Protein AF-A0A1E3IM49-F1 (afdb_monomer)

Sequence (313 aa):
MTAGHKSKQSKRLSFQKTLLLFATLRSDSVDMGYTILLQWSFSIPAGRPTTLADIVSARVLEIYGHSTPTRSAIQLRTYRAQFPSSDIDPTQVSRYLTVMSPIQPPVPSSQAKPRDVNHVDDTAFLFMDDKSAGGTTALEAPGDTAVNESSKSKQRFQCIAVRPVSHVPPMLQSLLSPFVLGLTKAARTTASQTSSTPVPTPLPGSTFAVTSFTFPPLPSSSPSVTLRLHILPQTAGSIFLEGEHIGPSDGKTMEEIKKEIRDFLNQCVLEDTGEKKWKDCHEGTETRGLEGVERAKRTMSSLAQMLRRGSFI

Secondary structure (DSSP, 8-state):
----SSHHHHHHHHHHHHHHHHHHSS-----EEEEEEEEEE--PPTT----HHHHHHHHHHHHHTTPPPEEEEEEEEEEEE----SSS-TTS--EEEEEEEEEPPPPPGGG-----SS-----EEEEEEEGGGG---------------------SEEEEEES-GGGHHHHHHHHHHHHHT---HHHHHHHTTS-S----PPPPEEEEEEEEEEEPPPTT-SS-EEEEEEEPPTT-SEEEEEEEEEE--TT--HHHHHHHHHHHHHHTS-TT-SEEEEEETTTTS--TT--THHHHHHHHHHHHHHHHHTT--

Nearest PDB structures (foldseek):
  7f5m-assembly1_A  TM=2.961E-01  e=1.412E-01  Saccharomyces cerevisiae S288C
  7xsx-assembly1_j  TM=2.227E-01  e=2.363E-01  Komagataella phaffii
  7xtd-assembly1_j  TM=1.841E-01  e=1.495E-01  Komagataella phaffii

Foldseek 3Di:
DDDDDDPPVVVVVVVVVVVVVVVVVPPPLQWQKWKKKKKFFFDDDPPDPDDPCNLLVVLVCVVLPPFAWDKWKKKKKKAWFQDPDDPDDSVQWIKIKIKIAIDGDDDPPVPPDPPDPPDPPQKIKIKIAGSVLPPDPDPDDDDDDDDDDPPPRPPRMDIDIDPRNVVVQVVCLVVCLVRQVPDDVVVVVVVVVDPDDPPRDRRDIDIDMWMKIWGFFDPPDVVRWIKIKTHGPPVGSIIMIMTMGTGRCPPPDPVRSVVSSVVVVCSSHDPPGGDMDMDTLQPPHDSGPDDDPNSVRSVVSRVVVVCVVSVVD

Structure (mmCIF, N/CA/C/O backbone):
data_AF-A0A1E3IM49-F1
#
_entry.id   AF-A0A1E3IM49-F1
#
loop_
_atom_site.group_PDB
_atom_site.id
_atom_site.type_symbol
_atom_site.label_atom_id
_atom_site.label_alt_id
_atom_site.label_comp_id
_atom_site.label_asym_id
_atom_site.label_entity_id
_atom_site.label_seq_id
_atom_site.pdbx_PDB_ins_code
_atom_site.Cartn_x
_atom_site.Cartn_y
_atom_site.Cartn_z
_atom_site.occupancy
_atom_site.B_iso_or_equiv
_atom_site.auth_seq_id
_atom_site.auth_comp_id
_atom_site.auth_asym_id
_atom_site.auth_atom_id
_atom_site.pdbx_PDB_model_num
ATOM 1 N N . MET A 1 1 ? -39.653 56.336 -27.052 1.00 43.78 1 MET A N 1
ATOM 2 C CA . MET A 1 1 ? -38.722 55.193 -27.165 1.00 43.78 1 MET A CA 1
ATOM 3 C C . MET A 1 1 ? -37.525 55.439 -26.257 1.00 43.78 1 MET A C 1
ATOM 5 O O . MET A 1 1 ? -36.680 56.213 -26.659 1.00 43.78 1 MET A O 1
ATOM 9 N N . THR A 1 2 ? -37.471 54.835 -25.064 1.00 48.12 2 THR A N 1
ATOM 10 C CA . THR A 1 2 ? -36.223 54.513 -24.326 1.00 48.12 2 THR A CA 1
ATOM 11 C C . THR A 1 2 ? -36.572 53.836 -22.993 1.00 48.12 2 THR A C 1
ATOM 13 O O . THR A 1 2 ? -36.741 54.477 -21.963 1.00 48.12 2 THR A O 1
ATOM 16 N N . ALA A 1 3 ? -36.663 52.507 -22.995 1.00 46.22 3 ALA A N 1
ATOM 17 C CA . ALA A 1 3 ? -36.643 51.705 -21.773 1.00 46.22 3 ALA A CA 1
ATOM 18 C C . ALA A 1 3 ? -35.993 50.355 -22.098 1.00 46.22 3 ALA A C 1
ATOM 20 O O . ALA A 1 3 ? -36.573 49.556 -22.825 1.00 46.22 3 ALA A O 1
ATOM 21 N N . GLY A 1 4 ? -34.767 50.111 -21.622 1.00 50.19 4 GLY A N 1
ATOM 22 C CA . GLY A 1 4 ? -34.095 48.849 -21.959 1.00 50.19 4 GLY A CA 1
ATOM 23 C C . GLY A 1 4 ? -32.703 48.562 -21.396 1.00 50.19 4 GLY A C 1
ATOM 24 O O . GLY A 1 4 ? -32.125 47.566 -21.813 1.00 50.19 4 GLY A O 1
ATOM 25 N N . HIS A 1 5 ? -32.140 49.354 -20.469 1.00 52.25 5 HIS A N 1
ATOM 26 C CA . HIS A 1 5 ? -30.737 49.138 -20.056 1.00 52.25 5 HIS A CA 1
ATOM 27 C C . HIS A 1 5 ? -30.461 48.814 -1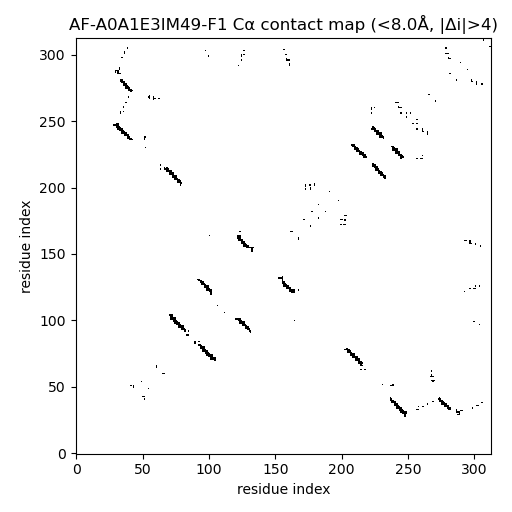8.579 1.00 52.25 5 HIS A C 1
ATOM 29 O O . HIS A 1 5 ? -29.372 48.333 -18.276 1.00 52.25 5 HIS A O 1
ATOM 35 N N . LYS A 1 6 ? -31.421 48.964 -17.654 1.00 52.00 6 LYS A N 1
ATOM 36 C CA . LYS A 1 6 ? -31.146 48.783 -16.208 1.00 52.00 6 LYS A CA 1
ATOM 37 C C . LYS A 1 6 ? -31.288 47.345 -15.668 1.00 52.00 6 LYS A C 1
ATOM 39 O O . LYS A 1 6 ? -30.791 47.054 -14.587 1.00 52.00 6 LYS A O 1
ATOM 44 N N . SER A 1 7 ? -31.891 46.410 -16.413 1.00 53.25 7 SER A N 1
ATOM 45 C CA . SER A 1 7 ? -32.179 45.048 -15.907 1.00 53.25 7 SER A CA 1
ATOM 46 C C . SER A 1 7 ? -30.970 44.090 -15.918 1.00 53.25 7 SER A C 1
ATOM 48 O O . SER A 1 7 ? -30.851 43.220 -15.055 1.00 53.25 7 SER A O 1
ATOM 50 N N . LYS A 1 8 ? -30.016 44.258 -16.847 1.00 52.78 8 LYS A N 1
ATOM 51 C CA . LYS A 1 8 ? -28.878 43.324 -16.984 1.00 52.78 8 LYS A CA 1
ATOM 52 C C . LYS A 1 8 ? -27.771 43.528 -15.940 1.00 52.78 8 LYS A C 1
ATOM 54 O O . LYS A 1 8 ? -27.063 42.577 -15.619 1.00 52.78 8 LYS A O 1
ATOM 59 N N . GLN A 1 9 ? -27.633 44.729 -15.376 1.00 52.00 9 GLN A N 1
ATOM 60 C CA . GLN A 1 9 ? -26.561 45.036 -14.418 1.00 52.00 9 GLN A CA 1
ATOM 61 C C . GLN A 1 9 ? -26.851 44.491 -13.008 1.00 52.00 9 GLN A C 1
ATOM 63 O O . GLN A 1 9 ? -25.950 43.972 -12.354 1.00 52.00 9 GLN A O 1
ATOM 68 N N . SER A 1 10 ? -28.116 44.508 -12.576 1.00 50.47 10 SER A N 1
ATOM 69 C CA . SER A 1 10 ? -28.525 44.006 -11.255 1.00 50.47 10 SER A CA 1
ATOM 70 C C . SER A 1 10 ? -28.359 42.481 -11.122 1.00 50.47 10 SER A C 1
ATOM 72 O O . SER A 1 10 ? -27.863 41.994 -10.106 1.00 50.47 10 SER A O 1
ATOM 74 N N . LYS A 1 11 ? -28.646 41.719 -12.191 1.00 54.25 11 LYS A N 1
ATOM 75 C CA . LYS A 1 11 ? -28.457 40.256 -12.207 1.00 54.25 11 LYS A CA 1
ATOM 76 C C . LYS A 1 11 ? -26.981 39.835 -12.169 1.00 54.25 11 LYS A C 1
ATOM 78 O O . LYS A 1 11 ? -26.659 38.831 -11.541 1.00 54.25 11 LYS A O 1
ATOM 83 N N . ARG A 1 12 ? -26.070 40.613 -12.772 1.00 54.50 12 ARG A N 1
ATOM 84 C CA . ARG A 1 12 ? -24.618 40.345 -12.709 1.00 54.50 12 ARG A CA 1
ATOM 85 C C . ARG A 1 12 ? -24.036 40.568 -11.310 1.00 54.50 12 ARG A C 1
ATOM 87 O O . ARG A 1 12 ? -23.220 39.761 -10.876 1.00 54.50 12 ARG A O 1
ATOM 94 N N . LEU A 1 13 ? -24.484 41.601 -10.590 1.00 54.00 13 LEU A N 1
ATOM 95 C CA . LEU A 1 13 ? -24.025 41.854 -9.217 1.00 54.00 13 LEU A CA 1
ATOM 96 C C . LEU A 1 13 ? -24.517 40.797 -8.218 1.00 54.00 13 LEU A C 1
ATOM 98 O O . LEU A 1 13 ? -23.776 40.433 -7.308 1.00 54.00 13 LEU A O 1
ATOM 102 N N . SER A 1 14 ? -25.739 40.285 -8.390 1.00 56.72 14 SER A N 1
ATOM 103 C CA . SER A 1 14 ? -26.262 39.194 -7.558 1.00 56.72 14 SER A CA 1
ATOM 104 C C . SER A 1 14 ? -25.477 37.897 -7.774 1.00 56.72 14 SER A C 1
ATOM 106 O O . SER A 1 14 ? -25.071 37.275 -6.798 1.00 56.72 14 SER A O 1
ATOM 108 N N . PHE A 1 15 ? -25.166 37.544 -9.027 1.00 55.66 15 PHE A N 1
ATOM 109 C CA . PHE A 1 15 ? -24.402 36.332 -9.333 1.00 55.66 15 PHE A CA 1
ATOM 110 C C . PHE A 1 15 ? -22.956 36.407 -8.821 1.00 55.66 15 PHE A C 1
ATOM 112 O O . PHE A 1 15 ? -22.454 35.433 -8.271 1.00 55.66 15 PHE A O 1
ATOM 119 N N . GLN A 1 16 ? -22.301 37.571 -8.927 1.00 55.31 16 GLN A N 1
ATOM 120 C CA . GLN A 1 16 ? -20.951 37.764 -8.384 1.00 55.31 16 GLN A CA 1
ATOM 121 C C . GLN A 1 16 ? -20.912 37.752 -6.853 1.00 55.31 16 GLN A C 1
ATOM 123 O O . GLN A 1 16 ? -19.968 37.207 -6.292 1.00 55.31 16 GLN A O 1
ATOM 128 N N . LYS A 1 17 ? -21.933 38.284 -6.167 1.00 55.16 17 LYS A N 1
ATOM 129 C CA . LYS A 1 17 ? -22.027 38.181 -4.702 1.00 55.16 17 LYS A CA 1
ATOM 130 C C . LYS A 1 17 ? -22.273 36.748 -4.236 1.00 55.16 17 LYS A C 1
ATOM 132 O O . LYS A 1 17 ? -21.671 36.345 -3.250 1.00 55.16 17 LYS A O 1
ATOM 137 N N . THR A 1 18 ? -23.080 35.963 -4.952 1.00 55.78 18 THR A N 1
ATOM 138 C CA . THR A 1 18 ? -23.261 34.532 -4.656 1.00 55.78 18 THR A CA 1
ATOM 139 C C . THR A 1 18 ? -21.976 33.741 -4.915 1.00 55.78 18 THR A C 1
ATOM 141 O O . THR A 1 18 ? -21.599 32.926 -4.081 1.00 55.78 18 THR A O 1
ATOM 144 N N . LEU A 1 19 ? -21.248 34.025 -6.001 1.00 51.75 19 LEU A N 1
ATOM 145 C CA . LEU A 1 19 ? -19.955 33.387 -6.285 1.00 51.75 19 LEU A CA 1
ATOM 146 C C . LEU A 1 19 ? -18.879 33.759 -5.257 1.00 51.75 19 LEU A C 1
ATOM 148 O O . LEU A 1 19 ? -18.117 32.888 -4.850 1.00 51.75 19 LEU A O 1
ATOM 152 N N . LEU A 1 20 ? -18.847 35.013 -4.789 1.00 47.09 20 LEU A N 1
ATOM 153 C CA . LEU A 1 20 ? -17.969 35.407 -3.686 1.00 47.09 20 LEU A CA 1
ATOM 154 C C . LEU A 1 20 ? -18.371 34.717 -2.379 1.00 47.09 20 LEU A C 1
ATOM 156 O O . LEU A 1 20 ? -17.492 34.287 -1.646 1.00 47.09 20 LEU A O 1
ATOM 160 N N . LEU A 1 21 ? -19.665 34.547 -2.094 1.00 50.84 21 LEU A N 1
ATOM 161 C CA . LEU A 1 21 ? -20.106 33.841 -0.887 1.00 50.84 21 LEU A CA 1
ATOM 162 C C . LEU A 1 21 ? -19.702 32.356 -0.917 1.00 50.84 21 LEU A C 1
ATOM 164 O O . LEU A 1 21 ? -19.238 31.838 0.091 1.00 50.84 21 LEU A O 1
ATOM 168 N N . PHE A 1 22 ? -19.789 31.692 -2.077 1.00 45.25 22 PHE A N 1
ATOM 169 C CA . PHE A 1 22 ? -19.294 30.318 -2.255 1.00 45.25 22 PHE A CA 1
ATOM 170 C C . PHE A 1 22 ? -17.762 30.221 -2.221 1.00 45.25 22 PHE A C 1
ATOM 172 O O . PHE A 1 22 ? -17.229 29.237 -1.718 1.00 45.25 22 PHE A O 1
ATOM 179 N N . ALA A 1 23 ? -17.047 31.238 -2.710 1.00 43.94 23 ALA A N 1
ATOM 180 C CA . ALA A 1 23 ? -15.587 31.288 -2.646 1.00 43.94 23 ALA A CA 1
ATOM 181 C C . ALA A 1 23 ? -15.059 31.617 -1.237 1.00 43.94 23 ALA A C 1
ATOM 183 O O . ALA A 1 23 ? -13.975 31.170 -0.891 1.00 43.94 23 ALA A O 1
ATOM 184 N N . THR A 1 24 ? -15.826 32.343 -0.415 1.00 39.88 24 THR A N 1
ATOM 185 C CA . THR A 1 24 ? -15.427 32.736 0.956 1.00 39.88 24 THR A CA 1
ATOM 186 C C . THR A 1 24 ? -15.914 31.742 2.024 1.00 39.88 24 THR A C 1
ATOM 188 O O . THR A 1 24 ? -15.424 31.762 3.147 1.00 39.88 24 THR A O 1
ATOM 191 N N . LEU A 1 25 ? -16.851 30.841 1.689 1.00 40.16 25 LEU A N 1
ATOM 192 C CA . LEU A 1 25 ? -17.266 29.717 2.546 1.00 40.16 25 LEU A CA 1
ATOM 193 C C . LEU A 1 25 ? -16.457 28.431 2.316 1.00 40.16 25 LEU A C 1
ATOM 195 O O . LEU A 1 25 ? -16.631 27.469 3.063 1.00 40.16 25 LEU A O 1
ATOM 199 N N . ARG A 1 26 ? -15.515 28.416 1.362 1.00 41.56 26 ARG A N 1
ATOM 200 C CA . ARG A 1 26 ? -14.335 27.550 1.477 1.00 41.56 26 ARG A CA 1
ATOM 201 C C . ARG A 1 26 ? -13.447 28.147 2.560 1.00 41.56 26 ARG A C 1
ATOM 203 O O . ARG A 1 26 ? -12.484 28.846 2.283 1.00 41.56 26 ARG A O 1
ATOM 210 N N . SER A 1 27 ? -13.847 27.922 3.808 1.00 43.12 27 SER A N 1
ATOM 211 C CA . SER A 1 27 ? -12.920 27.977 4.925 1.00 43.12 27 SER A CA 1
ATOM 212 C C . SER A 1 27 ? -11.702 27.151 4.522 1.00 43.12 27 SER A C 1
ATOM 214 O O . SER A 1 27 ? -11.855 25.999 4.118 1.00 43.12 27 SER A O 1
ATOM 216 N N . ASP A 1 28 ? -10.524 27.768 4.572 1.00 45.44 28 ASP A N 1
ATOM 217 C CA . ASP A 1 28 ? -9.215 27.146 4.386 1.00 45.44 28 ASP A CA 1
ATOM 218 C C . ASP A 1 28 ? -8.924 26.136 5.518 1.00 45.44 28 ASP A C 1
ATOM 220 O O . ASP A 1 28 ? -7.882 26.192 6.176 1.00 45.44 28 ASP A O 1
ATOM 224 N N . SER A 1 29 ? -9.843 25.204 5.793 1.00 50.41 29 SER A N 1
ATOM 225 C CA . SER A 1 29 ? -9.502 23.985 6.509 1.00 50.41 29 SER A CA 1
ATOM 226 C C . SER A 1 29 ? -8.654 23.169 5.546 1.00 50.41 29 SER A C 1
ATOM 228 O O . SER A 1 29 ? -9.156 22.408 4.723 1.00 50.41 29 SER A O 1
ATOM 230 N N . VAL A 1 30 ? -7.348 23.420 5.575 1.00 58.56 30 VAL A N 1
ATOM 231 C CA . VAL A 1 30 ? -6.377 22.595 4.867 1.00 58.56 30 VAL A CA 1
ATOM 232 C C . VAL A 1 30 ? -6.491 21.200 5.468 1.00 58.56 30 VAL A C 1
ATOM 234 O O . VAL A 1 30 ? -5.980 20.967 6.564 1.00 58.56 30 VAL A O 1
ATOM 237 N N . ASP A 1 31 ? -7.200 20.305 4.781 1.00 66.25 31 ASP A N 1
ATOM 238 C CA . ASP A 1 31 ? -7.329 18.913 5.195 1.00 66.25 31 ASP A CA 1
ATOM 239 C C . ASP A 1 31 ? -5.922 18.331 5.327 1.00 66.25 31 ASP A C 1
ATOM 241 O O . ASP A 1 31 ? -5.142 18.266 4.369 1.00 66.25 31 ASP A O 1
ATOM 245 N N . MET A 1 32 ? -5.564 17.940 6.547 1.00 69.38 32 MET A N 1
ATOM 246 C CA . MET A 1 32 ? -4.268 17.334 6.798 1.00 69.38 32 MET A CA 1
ATOM 247 C C . MET A 1 32 ? -4.385 15.838 6.534 1.00 69.38 32 MET A C 1
ATOM 249 O O . MET A 1 32 ? -5.051 15.109 7.263 1.00 69.38 32 MET A O 1
ATOM 253 N N . GLY A 1 33 ? -3.736 15.382 5.463 1.00 80.94 33 GLY A N 1
ATOM 254 C CA . GLY A 1 33 ? -3.609 13.962 5.149 1.00 80.94 33 GLY A CA 1
ATOM 255 C C . GLY A 1 33 ? -2.406 13.352 5.863 1.00 80.94 33 GLY A C 1
ATOM 256 O O . GLY A 1 33 ? -1.284 13.825 5.665 1.00 80.94 33 GLY A O 1
ATOM 257 N N . TYR A 1 34 ? -2.623 12.298 6.650 1.00 88.38 34 TYR A N 1
ATOM 258 C CA . TYR A 1 34 ? -1.559 11.535 7.304 1.00 88.38 34 TYR A CA 1
ATOM 259 C C . TYR A 1 34 ? -1.647 10.054 6.981 1.00 88.38 34 TYR A C 1
ATOM 261 O O . TYR A 1 34 ? -2.711 9.462 7.113 1.00 88.38 34 TYR A O 1
ATOM 269 N N . THR A 1 35 ? -0.527 9.446 6.593 1.00 92.75 35 THR A N 1
ATOM 270 C CA . THR A 1 35 ? -0.455 8.007 6.306 1.00 92.75 35 THR A CA 1
ATOM 271 C C . THR A 1 35 ? 0.674 7.339 7.083 1.00 92.75 35 THR A C 1
ATOM 273 O O . THR A 1 35 ? 1.837 7.747 6.993 1.00 92.75 35 THR A O 1
ATOM 276 N N . ILE A 1 36 ? 0.340 6.278 7.817 1.00 95.94 36 ILE A N 1
ATOM 277 C CA . ILE A 1 36 ? 1.294 5.421 8.528 1.00 95.94 36 ILE A CA 1
ATOM 278 C C . ILE A 1 36 ? 1.197 4.005 7.974 1.00 95.94 36 ILE A C 1
ATOM 280 O O . ILE A 1 36 ? 0.104 3.465 7.825 1.00 95.94 36 ILE A O 1
ATOM 284 N N . LEU A 1 37 ? 2.353 3.396 7.720 1.00 96.88 37 LEU A N 1
ATOM 285 C CA . LEU A 1 37 ? 2.476 1.990 7.357 1.00 96.88 37 LEU A CA 1
ATOM 286 C C . LEU A 1 37 ? 3.023 1.182 8.538 1.00 96.88 37 LEU A C 1
ATOM 288 O O . LEU A 1 37 ? 4.023 1.549 9.161 1.00 96.88 37 LEU A O 1
ATOM 292 N N . LEU A 1 38 ? 2.385 0.050 8.807 1.00 97.31 38 LEU A N 1
ATOM 293 C CA . LEU A 1 38 ? 2.815 -0.981 9.740 1.00 97.31 38 LEU A CA 1
ATOM 294 C C . LEU A 1 38 ? 3.078 -2.263 8.954 1.00 97.31 38 LEU A C 1
ATOM 296 O O . LEU A 1 38 ? 2.170 -2.812 8.344 1.00 97.31 38 LEU A O 1
ATOM 300 N N . GLN A 1 39 ? 4.301 -2.779 9.011 1.00 96.38 39 GLN A N 1
ATOM 301 C CA . GLN A 1 39 ? 4.591 -4.163 8.653 1.00 96.38 39 GLN A CA 1
ATOM 302 C C . GLN A 1 39 ? 4.541 -4.995 9.924 1.00 96.38 39 GLN A C 1
ATOM 304 O O . GLN A 1 39 ? 5.322 -4.762 10.849 1.00 96.38 39 GLN A O 1
ATOM 309 N N . TRP A 1 40 ? 3.657 -5.981 9.943 1.00 95.94 40 TRP A N 1
ATOM 310 C CA . TRP A 1 40 ? 3.582 -6.956 11.015 1.00 95.94 40 TRP A CA 1
ATOM 311 C C . TRP A 1 40 ? 4.016 -8.319 10.492 1.00 95.94 40 TRP A C 1
ATOM 313 O O . TRP A 1 40 ? 3.492 -8.798 9.486 1.00 95.94 40 TRP A O 1
ATOM 323 N N . SER A 1 41 ? 5.000 -8.921 11.155 1.00 93.25 41 SER A N 1
ATOM 324 C CA . SER A 1 41 ? 5.521 -10.244 10.811 1.00 93.25 41 SER A CA 1
ATOM 325 C C . SER A 1 41 ? 5.292 -11.198 11.967 1.00 93.25 41 SER A C 1
ATOM 327 O O . SER A 1 41 ? 5.704 -10.915 13.088 1.00 93.25 41 SER A O 1
ATOM 329 N N . PHE A 1 42 ? 4.668 -12.340 11.707 1.00 91.00 42 PHE A N 1
ATOM 330 C CA . PHE A 1 42 ? 4.377 -13.321 12.745 1.00 91.00 42 PHE A CA 1
ATOM 331 C C . PHE A 1 42 ? 4.486 -14.736 12.185 1.00 91.00 42 PHE A C 1
ATOM 333 O O . PHE A 1 42 ? 3.840 -15.087 11.196 1.00 91.00 42 PHE A O 1
ATOM 340 N N . SER A 1 43 ? 5.312 -15.552 12.838 1.00 88.19 43 SER A N 1
ATOM 341 C CA . SER A 1 43 ? 5.480 -16.961 12.499 1.00 88.19 43 SER A CA 1
ATOM 342 C C . SER A 1 43 ? 4.360 -17.769 13.139 1.00 88.19 43 SER A C 1
ATOM 344 O O . SER A 1 43 ? 4.353 -17.994 14.349 1.00 88.19 43 SER A O 1
ATOM 346 N N . ILE A 1 44 ? 3.408 -18.208 12.321 1.00 85.12 44 ILE A N 1
ATOM 347 C CA . ILE A 1 44 ? 2.298 -19.039 12.786 1.00 85.12 44 ILE A CA 1
ATOM 348 C C . ILE A 1 44 ? 2.849 -20.419 13.177 1.00 85.12 44 ILE A C 1
ATOM 350 O O . ILE A 1 44 ? 3.590 -21.015 12.390 1.00 85.12 44 ILE A O 1
ATOM 354 N N . PRO A 1 45 ? 2.507 -20.949 14.368 1.00 85.06 45 PRO A N 1
ATOM 355 C CA . PRO A 1 45 ? 2.918 -22.288 14.772 1.00 85.06 45 PRO A CA 1
ATOM 356 C C . PRO A 1 45 ? 2.530 -23.345 13.733 1.00 85.06 45 PRO A C 1
ATOM 358 O O . PRO A 1 45 ? 1.408 -23.339 13.217 1.00 85.06 45 PRO A O 1
ATOM 361 N N . ALA A 1 46 ? 3.454 -24.265 13.447 1.00 82.69 46 ALA A N 1
ATOM 362 C CA . ALA A 1 46 ? 3.240 -25.332 12.476 1.00 82.69 46 ALA A CA 1
ATOM 363 C C . ALA A 1 46 ? 1.989 -26.166 12.816 1.00 82.69 46 ALA A C 1
ATOM 365 O O . ALA A 1 46 ? 1.706 -26.439 13.982 1.00 82.69 46 ALA A O 1
ATOM 366 N N . GLY A 1 47 ? 1.241 -26.574 11.786 1.00 82.06 47 GLY A N 1
ATOM 367 C CA . GLY A 1 47 ? 0.037 -27.401 11.932 1.00 82.06 47 GLY A CA 1
ATOM 368 C C . GLY A 1 47 ? -1.279 -26.630 12.085 1.00 82.06 47 GLY A C 1
ATOM 369 O O . GLY A 1 47 ? -2.332 -27.259 12.157 1.00 82.06 47 GLY A O 1
ATOM 370 N N . ARG A 1 48 ? -1.260 -25.289 12.093 1.00 82.19 48 ARG A N 1
ATOM 371 C CA . ARG A 1 48 ? -2.490 -24.485 12.011 1.00 82.19 48 ARG A CA 1
ATOM 372 C C . ARG A 1 48 ? -2.846 -24.175 10.551 1.00 82.19 48 ARG A C 1
ATOM 374 O O . ARG A 1 48 ? -1.972 -23.723 9.816 1.00 82.19 48 ARG A O 1
ATOM 381 N N . PRO A 1 49 ? -4.112 -24.354 10.129 1.00 82.38 49 PRO A N 1
ATOM 382 C CA . PRO A 1 49 ? -4.551 -24.025 8.770 1.00 82.38 49 PRO A CA 1
ATOM 383 C C . PRO A 1 49 ? -4.777 -22.518 8.547 1.00 82.38 49 PRO A C 1
ATOM 385 O O . PRO A 1 49 ? -5.109 -22.107 7.441 1.00 82.38 49 PRO A O 1
ATOM 388 N N . THR A 1 50 ? -4.645 -21.695 9.588 1.00 86.94 50 THR A N 1
ATOM 389 C CA . THR A 1 50 ? -4.940 -20.259 9.548 1.00 86.94 50 THR A CA 1
ATOM 390 C C . THR A 1 50 ? -3.765 -19.469 8.983 1.00 86.94 50 THR A C 1
ATOM 392 O O . THR A 1 50 ? -2.628 -19.669 9.409 1.00 86.94 50 THR A O 1
ATOM 395 N N . THR A 1 51 ? -4.032 -18.534 8.070 1.00 89.69 51 THR A N 1
ATOM 396 C CA . THR A 1 51 ? -3.014 -17.615 7.545 1.00 89.69 51 THR A CA 1
ATOM 397 C C . THR A 1 51 ? -2.958 -16.310 8.342 1.00 89.69 51 THR A C 1
ATOM 399 O O . THR A 1 51 ? -3.884 -15.959 9.074 1.00 89.69 51 THR A O 1
ATOM 402 N N . LEU A 1 52 ? -1.872 -15.544 8.182 1.00 89.44 52 LEU A N 1
ATOM 403 C CA . LEU A 1 52 ? -1.732 -14.232 8.825 1.00 89.44 52 LEU A CA 1
ATOM 404 C C . LEU A 1 52 ? -2.820 -13.261 8.350 1.00 89.44 52 LEU A C 1
ATOM 406 O O . LEU A 1 52 ? -3.352 -12.477 9.132 1.00 89.44 52 LEU A O 1
ATOM 410 N N . ALA A 1 53 ? -3.169 -13.362 7.066 1.00 90.81 53 ALA A N 1
ATOM 411 C CA . ALA A 1 53 ? -4.249 -12.603 6.461 1.00 90.81 53 ALA A CA 1
ATOM 412 C C . ALA A 1 53 ? -5.592 -12.897 7.133 1.00 90.81 53 ALA A C 1
ATOM 414 O O . ALA A 1 53 ? -6.326 -11.952 7.406 1.00 90.81 53 ALA A O 1
ATOM 415 N N . ASP A 1 54 ? -5.892 -14.159 7.450 1.00 90.75 54 ASP A N 1
ATOM 416 C CA . ASP A 1 54 ? -7.151 -14.530 8.107 1.00 90.75 54 ASP A CA 1
ATOM 417 C C . ASP A 1 54 ? -7.231 -13.953 9.524 1.00 90.75 54 ASP A C 1
ATOM 419 O O . ASP A 1 54 ? -8.258 -13.393 9.903 1.00 90.75 54 ASP A O 1
ATOM 423 N N . ILE A 1 55 ? -6.130 -14.028 10.283 1.00 91.12 55 ILE A N 1
ATOM 424 C CA . ILE A 1 55 ? -6.045 -13.487 11.649 1.00 91.12 55 ILE A CA 1
ATOM 425 C C . ILE A 1 55 ? -6.311 -11.980 11.643 1.00 91.12 55 ILE A C 1
ATOM 427 O O . ILE A 1 55 ? -7.168 -11.500 12.382 1.00 91.12 55 ILE A O 1
ATOM 431 N N . VAL A 1 56 ? -5.598 -11.230 10.798 1.00 92.25 56 VAL A N 1
ATOM 432 C CA . VAL A 1 56 ? -5.763 -9.771 10.726 1.00 92.25 56 VAL A CA 1
ATOM 433 C C . VAL A 1 56 ? -7.129 -9.401 10.165 1.00 92.25 56 VAL A C 1
ATOM 435 O O . VAL A 1 56 ? -7.781 -8.514 10.701 1.00 92.25 56 VAL A O 1
ATOM 438 N N . SER A 1 57 ? -7.602 -10.093 9.126 1.00 90.69 57 SER A N 1
ATOM 439 C CA . SER A 1 57 ? -8.914 -9.808 8.535 1.00 90.69 57 SER A CA 1
ATOM 440 C C . SER A 1 57 ? -10.036 -10.002 9.551 1.00 90.69 57 SER A C 1
ATOM 442 O O . SER A 1 57 ? -10.930 -9.166 9.609 1.00 90.69 57 SER A O 1
ATOM 444 N N . ALA A 1 58 ? -9.973 -11.042 10.389 1.00 91.19 58 ALA A N 1
ATOM 445 C CA . ALA A 1 58 ? -10.943 -11.244 11.462 1.00 91.19 58 ALA A CA 1
ATOM 446 C C . ALA A 1 58 ? -10.957 -10.064 12.450 1.00 91.19 58 ALA A C 1
ATOM 448 O O . ALA A 1 58 ? -12.019 -9.514 12.722 1.00 91.19 58 ALA A O 1
ATOM 449 N N . ARG A 1 59 ? -9.785 -9.605 12.911 1.00 91.69 59 ARG A N 1
ATOM 450 C CA . ARG A 1 59 ? -9.669 -8.460 13.838 1.00 91.69 59 ARG A CA 1
ATOM 451 C C . ARG A 1 59 ? -10.143 -7.153 13.219 1.00 91.69 59 ARG A C 1
ATOM 453 O O . ARG A 1 59 ? -10.842 -6.371 13.852 1.00 91.69 59 ARG A O 1
ATOM 460 N N . VAL A 1 60 ? -9.797 -6.922 11.959 1.00 91.69 60 VAL A N 1
ATOM 461 C CA . VAL A 1 60 ? -10.257 -5.745 11.223 1.00 91.69 60 VAL A CA 1
ATOM 462 C C . VAL A 1 60 ? -11.777 -5.768 11.081 1.00 91.69 60 VAL A C 1
ATOM 464 O O . VAL A 1 60 ? -12.410 -4.744 11.310 1.00 91.69 60 VAL A O 1
ATOM 467 N N . LEU A 1 61 ? -12.379 -6.918 10.768 1.00 90.25 61 LEU A N 1
ATOM 468 C CA . LEU A 1 61 ? -13.835 -7.059 10.687 1.00 90.25 61 LEU A CA 1
ATOM 469 C C . LEU A 1 61 ? -14.526 -6.897 12.050 1.00 90.25 61 LEU A C 1
ATOM 471 O O . LEU A 1 61 ? -15.635 -6.379 12.096 1.00 90.25 61 LEU A O 1
ATOM 475 N N . GLU A 1 62 ? -13.884 -7.265 13.162 1.00 90.19 62 GLU A N 1
ATOM 476 C CA . GLU A 1 62 ? -14.397 -6.957 14.507 1.00 90.19 62 GLU A CA 1
ATOM 477 C C . GLU A 1 62 ? -14.498 -5.439 14.736 1.00 90.19 62 GLU A C 1
ATOM 479 O O . GLU A 1 62 ? -15.505 -4.959 15.254 1.00 90.19 62 GLU A O 1
ATOM 484 N N . ILE A 1 63 ? -13.489 -4.674 14.303 1.00 88.62 63 ILE A N 1
ATOM 485 C CA . ILE A 1 63 ? -13.440 -3.210 14.454 1.00 88.62 63 ILE A CA 1
ATOM 486 C C . ILE A 1 63 ? -14.399 -2.516 13.476 1.00 88.62 63 ILE A C 1
ATOM 488 O O . ILE A 1 63 ? -15.141 -1.609 13.848 1.00 88.62 63 ILE A O 1
ATOM 492 N N . TYR A 1 64 ? -14.385 -2.942 12.213 1.00 85.62 64 TYR A N 1
ATOM 493 C CA . TYR A 1 64 ? -15.141 -2.325 11.122 1.00 85.62 64 TYR A CA 1
ATOM 494 C C . TYR A 1 64 ? -16.570 -2.866 10.962 1.00 85.62 64 TYR A C 1
ATOM 496 O O . TYR A 1 64 ? -17.321 -2.410 10.087 1.00 85.62 64 TYR A O 1
ATOM 504 N N . GLY A 1 65 ? -16.947 -3.846 11.784 1.00 85.06 65 GLY A N 1
ATOM 505 C CA . GLY A 1 65 ? -18.221 -4.544 11.724 1.00 85.06 65 GLY A CA 1
ATOM 506 C C . GLY A 1 65 ? -18.487 -5.159 10.347 1.00 85.06 65 GLY A C 1
ATOM 507 O O . GLY A 1 65 ? -17.633 -5.783 9.725 1.00 85.06 65 GLY A O 1
ATOM 508 N N . HIS A 1 66 ? -19.701 -4.947 9.842 1.00 77.69 66 HIS A N 1
ATOM 509 C CA . HIS A 1 66 ? -20.167 -5.511 8.570 1.00 77.69 66 HIS A CA 1
ATOM 510 C C . HIS A 1 66 ? -19.807 -4.654 7.344 1.00 77.69 66 HIS A C 1
ATOM 512 O O . HIS A 1 66 ? -20.375 -4.854 6.265 1.00 77.69 66 HIS A O 1
ATOM 518 N N . SER A 1 67 ? -18.915 -3.665 7.477 1.00 82.69 67 SER A N 1
ATOM 519 C CA . SER A 1 67 ? -18.521 -2.859 6.320 1.00 82.69 67 SER A CA 1
ATOM 520 C C . SER A 1 67 ? -17.742 -3.717 5.318 1.00 82.69 67 SER A C 1
ATOM 522 O O . SER A 1 67 ? -16.815 -4.449 5.660 1.00 82.69 67 SER A O 1
ATOM 524 N N . THR A 1 68 ? -18.169 -3.678 4.056 1.00 83.81 68 THR A N 1
ATOM 525 C CA . THR A 1 68 ? -17.559 -4.497 3.005 1.00 83.81 68 THR A CA 1
ATOM 526 C C . THR A 1 68 ? -16.314 -3.787 2.473 1.00 83.81 68 THR A C 1
ATOM 528 O O . THR A 1 68 ? -16.448 -2.688 1.927 1.00 83.81 68 THR A O 1
ATOM 531 N N . PRO A 1 69 ? -15.108 -4.375 2.594 1.00 90.69 69 PRO A N 1
ATOM 532 C CA . PRO A 1 69 ? -13.911 -3.755 2.052 1.00 90.69 69 PRO A CA 1
ATOM 533 C C . PRO A 1 69 ? -13.942 -3.736 0.527 1.00 90.69 69 PRO A C 1
ATOM 535 O O . PRO A 1 69 ? -14.402 -4.672 -0.131 1.00 90.69 69 PRO A O 1
ATOM 538 N N . THR A 1 70 ? -13.357 -2.692 -0.052 1.00 90.56 70 THR A N 1
ATOM 539 C CA . THR A 1 70 ? -13.078 -2.659 -1.487 1.00 90.56 70 THR A CA 1
ATOM 540 C C . THR A 1 70 ? -11.790 -3.423 -1.759 1.00 90.56 70 THR A C 1
ATOM 542 O O . THR A 1 70 ? -10.727 -3.057 -1.261 1.00 90.56 70 THR A O 1
ATOM 545 N N . ARG A 1 71 ? -11.872 -4.487 -2.560 1.00 91.38 71 ARG A N 1
ATOM 546 C CA . ARG A 1 71 ? -10.708 -5.283 -2.963 1.00 91.38 71 ARG A CA 1
ATOM 547 C C . ARG A 1 71 ? -10.046 -4.691 -4.206 1.00 91.38 71 ARG A C 1
ATOM 549 O O . ARG A 1 71 ? -10.706 -4.447 -5.213 1.00 91.38 71 ARG A O 1
ATOM 556 N N . SER A 1 72 ? -8.731 -4.548 -4.164 1.00 91.44 72 SER A N 1
ATOM 557 C CA . SER A 1 72 ? -7.878 -4.197 -5.300 1.00 91.44 72 SER A CA 1
ATOM 558 C C . SER A 1 72 ? -6.611 -5.055 -5.295 1.00 91.44 72 SER A C 1
ATOM 560 O O . SER A 1 72 ? -6.398 -5.883 -4.404 1.00 91.44 72 SER A O 1
ATOM 562 N N . ALA A 1 73 ? -5.772 -4.912 -6.317 1.00 92.50 73 ALA A N 1
ATOM 563 C CA . ALA A 1 73 ? -4.450 -5.519 -6.324 1.00 92.50 73 ALA A CA 1
ATOM 564 C C . ALA A 1 73 ? -3.405 -4.529 -6.839 1.00 92.50 73 ALA A C 1
ATOM 566 O O . ALA A 1 73 ? -3.719 -3.628 -7.611 1.00 92.50 73 ALA A O 1
ATOM 567 N N . ILE A 1 74 ? -2.159 -4.702 -6.415 1.00 93.19 74 ILE A N 1
ATOM 568 C CA . ILE A 1 74 ? -1.003 -3.956 -6.912 1.00 93.19 74 ILE A CA 1
ATOM 569 C C . ILE A 1 74 ? -0.098 -4.971 -7.598 1.00 93.19 74 ILE A C 1
ATOM 571 O O . ILE A 1 74 ? 0.367 -5.915 -6.963 1.00 93.19 74 ILE A O 1
ATOM 575 N N . GLN A 1 75 ? 0.146 -4.799 -8.893 1.00 93.50 75 GLN A N 1
ATOM 576 C CA . GLN A 1 75 ? 1.186 -5.539 -9.594 1.00 93.50 75 GLN A CA 1
ATOM 577 C C . GLN A 1 75 ? 2.533 -4.925 -9.258 1.00 93.50 75 GLN A C 1
ATOM 579 O O . GLN A 1 75 ? 2.713 -3.721 -9.438 1.00 93.50 75 GLN A O 1
ATOM 584 N N . LEU A 1 76 ? 3.484 -5.748 -8.836 1.00 93.12 76 LEU A N 1
ATOM 585 C CA . LEU A 1 76 ? 4.877 -5.359 -8.728 1.00 93.12 76 LEU A CA 1
ATOM 586 C C . LEU A 1 76 ? 5.660 -6.091 -9.796 1.00 93.12 76 LEU A C 1
ATOM 588 O O . LEU A 1 76 ? 5.612 -7.319 -9.877 1.00 93.12 76 LEU A O 1
ATOM 592 N N . ARG A 1 77 ? 6.388 -5.327 -10.605 1.00 91.06 77 ARG A N 1
ATOM 593 C CA . ARG A 1 77 ? 7.331 -5.866 -11.576 1.00 91.06 77 ARG A CA 1
ATOM 594 C C . ARG A 1 77 ? 8.706 -5.274 -11.332 1.00 91.06 77 ARG A C 1
ATOM 596 O O . ARG A 1 77 ? 8.891 -4.068 -11.484 1.00 91.06 77 ARG A O 1
ATOM 603 N N . THR A 1 78 ? 9.658 -6.123 -10.966 1.00 89.25 78 THR A N 1
ATOM 604 C CA . THR A 1 78 ? 11.030 -5.708 -10.668 1.00 89.25 78 THR A CA 1
ATOM 605 C C . THR A 1 78 ? 11.952 -6.069 -11.819 1.00 89.25 78 THR A C 1
ATOM 607 O O . THR A 1 78 ? 12.063 -7.231 -12.207 1.00 89.25 78 THR A O 1
ATOM 610 N N . TYR A 1 79 ? 12.658 -5.068 -12.327 1.00 86.00 79 TYR A N 1
ATOM 611 C CA . TYR A 1 79 ? 13.728 -5.196 -13.301 1.00 86.00 79 TYR A CA 1
ATOM 612 C C . TYR A 1 79 ? 15.069 -4.996 -12.602 1.00 86.00 79 TYR A C 1
ATOM 614 O O . TYR A 1 79 ? 15.239 -4.075 -11.796 1.00 86.00 79 TYR A O 1
ATOM 622 N N . ARG A 1 80 ? 16.037 -5.846 -12.935 1.00 81.50 80 ARG A N 1
ATOM 623 C CA . ARG A 1 80 ? 17.420 -5.713 -12.481 1.00 81.50 80 ARG A CA 1
ATOM 624 C C . ARG A 1 80 ? 18.254 -5.171 -13.629 1.00 81.50 80 ARG A C 1
ATOM 626 O O . ARG A 1 80 ? 18.354 -5.816 -14.668 1.00 81.50 80 ARG A O 1
ATOM 633 N N . ALA A 1 81 ? 18.861 -4.007 -13.435 1.00 72.06 81 ALA A N 1
ATOM 634 C CA . ALA A 1 81 ? 19.839 -3.491 -14.376 1.00 72.06 81 ALA A CA 1
ATOM 6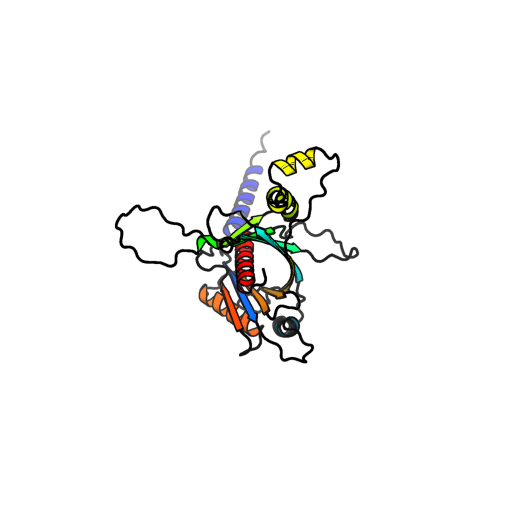35 C C . ALA A 1 81 ? 21.225 -4.037 -14.015 1.00 72.06 81 ALA A C 1
ATOM 637 O O . ALA A 1 81 ? 21.673 -3.920 -12.871 1.00 72.06 81 ALA A O 1
ATOM 638 N N . GLN A 1 82 ? 21.888 -4.637 -15.000 1.00 65.31 82 GLN A N 1
ATOM 639 C CA . GLN A 1 82 ? 23.303 -4.981 -14.947 1.00 65.31 82 GLN A CA 1
ATOM 640 C C . GLN A 1 82 ? 24.021 -4.037 -15.904 1.00 65.31 82 GLN A C 1
ATOM 642 O O . GLN A 1 82 ? 23.812 -4.097 -17.114 1.00 65.31 82 GLN A O 1
ATOM 647 N N . PHE A 1 83 ? 24.813 -3.125 -15.355 1.00 64.69 83 PHE A N 1
ATOM 648 C CA . PHE A 1 83 ? 25.694 -2.290 -16.159 1.00 64.69 83 PHE A CA 1
ATOM 649 C C . PHE A 1 83 ? 27.078 -2.940 -16.146 1.00 64.69 83 PHE A C 1
ATOM 651 O O . PHE A 1 83 ? 27.529 -3.316 -15.064 1.00 64.69 83 PHE A O 1
ATOM 658 N N . PRO A 1 84 ? 27.749 -3.099 -17.299 1.00 56.88 84 PRO A N 1
ATOM 659 C CA . PRO A 1 84 ? 29.150 -3.489 -17.307 1.00 56.88 84 PRO A CA 1
ATOM 660 C C . PRO A 1 84 ? 29.940 -2.374 -16.615 1.00 56.88 84 PRO A C 1
ATOM 662 O O . PRO A 1 84 ? 30.071 -1.275 -17.152 1.00 56.88 84 PRO A O 1
ATOM 665 N N . SER A 1 85 ? 30.383 -2.616 -15.384 1.00 55.25 85 SER A N 1
ATOM 666 C CA . SER A 1 85 ? 31.277 -1.707 -14.679 1.00 55.25 85 SER A CA 1
ATOM 667 C C . SER A 1 85 ? 32.670 -1.828 -15.290 1.00 55.25 85 SER A C 1
ATOM 669 O O . SER A 1 85 ? 33.221 -2.919 -15.403 1.00 55.25 85 SER A O 1
ATOM 671 N N . SER A 1 86 ? 33.245 -0.699 -15.695 1.00 51.25 86 SER A N 1
ATOM 672 C CA . SER A 1 86 ? 34.685 -0.586 -15.911 1.00 51.25 86 SER A CA 1
ATOM 673 C C . SER A 1 86 ? 35.381 -0.678 -14.544 1.00 51.25 86 SER A C 1
ATOM 675 O O . SER A 1 86 ? 35.146 0.171 -13.686 1.00 51.25 86 SER A O 1
ATOM 677 N N . ASP A 1 87 ? 36.168 -1.735 -14.341 1.00 52.66 87 ASP A N 1
ATOM 678 C CA . ASP A 1 87 ? 37.170 -1.943 -13.276 1.00 52.66 87 ASP A CA 1
ATOM 679 C C . ASP A 1 87 ? 36.743 -1.987 -11.796 1.00 52.66 87 ASP A C 1
ATOM 681 O O . ASP A 1 87 ? 37.605 -2.051 -10.921 1.00 52.66 87 ASP A O 1
ATOM 685 N N . ILE A 1 88 ? 35.448 -2.050 -11.472 1.00 57.44 88 ILE A N 1
ATOM 686 C CA . ILE A 1 88 ? 34.998 -2.277 -10.085 1.00 57.44 88 ILE A CA 1
ATOM 687 C C . ILE A 1 88 ? 34.161 -3.552 -10.006 1.00 57.44 88 ILE A C 1
ATOM 689 O O . ILE A 1 88 ? 33.239 -3.752 -10.804 1.00 57.44 88 ILE A O 1
ATOM 693 N N . ASP A 1 89 ? 34.529 -4.388 -9.030 1.00 53.78 89 ASP A N 1
ATOM 694 C CA . ASP A 1 89 ? 33.958 -5.679 -8.644 1.00 53.78 89 ASP A CA 1
ATOM 695 C C . ASP A 1 89 ? 32.458 -5.802 -9.023 1.00 53.78 89 ASP A C 1
ATOM 697 O O . ASP A 1 89 ? 31.621 -5.049 -8.502 1.00 53.78 89 ASP A O 1
ATOM 701 N N . PRO A 1 90 ? 32.075 -6.712 -9.947 1.00 52.72 90 PRO A N 1
ATOM 702 C CA . PRO A 1 90 ? 30.727 -6.786 -10.539 1.00 52.72 90 PRO A CA 1
ATOM 703 C C . PRO A 1 90 ? 29.611 -7.079 -9.523 1.00 52.72 90 PRO A C 1
ATOM 705 O O . PRO A 1 90 ? 28.420 -7.027 -9.846 1.00 52.72 90 PRO A O 1
ATOM 708 N N . THR A 1 91 ? 29.974 -7.375 -8.278 1.00 53.56 91 THR A N 1
ATOM 709 C CA . THR A 1 91 ? 29.054 -7.572 -7.160 1.00 53.56 91 THR A CA 1
ATOM 710 C C . THR A 1 91 ? 28.485 -6.260 -6.596 1.00 53.56 91 THR A C 1
ATOM 712 O O . THR A 1 91 ? 27.434 -6.299 -5.950 1.00 53.56 91 THR A O 1
ATOM 715 N N . GLN A 1 92 ? 29.090 -5.092 -6.863 1.00 54.53 92 GLN A N 1
ATOM 716 C CA . GLN A 1 92 ? 28.797 -3.871 -6.091 1.00 54.53 92 GLN A CA 1
ATOM 717 C C . GLN A 1 92 ? 27.714 -2.925 -6.647 1.00 54.53 92 GLN A C 1
ATOM 719 O O . GLN A 1 92 ? 27.163 -2.142 -5.874 1.00 54.53 92 GLN A O 1
ATOM 724 N N . VAL A 1 93 ? 27.317 -2.990 -7.927 1.00 62.38 93 VAL A N 1
ATOM 725 C CA . VAL A 1 93 ? 26.395 -1.981 -8.514 1.00 62.38 93 VAL A CA 1
ATOM 726 C C . VAL A 1 93 ? 25.164 -2.612 -9.173 1.00 62.38 93 VAL A C 1
ATOM 728 O O . VAL A 1 93 ? 24.894 -2.443 -10.359 1.00 62.38 93 VAL A O 1
ATOM 731 N N . SER A 1 94 ? 24.371 -3.357 -8.399 1.00 66.00 94 SER A N 1
ATOM 732 C CA . SER A 1 94 ? 23.032 -3.762 -8.857 1.00 66.00 94 SER A CA 1
ATOM 733 C C . SER A 1 94 ? 22.024 -2.639 -8.603 1.00 66.00 94 SER A C 1
ATOM 735 O O . SER A 1 94 ? 21.765 -2.296 -7.447 1.00 66.00 94 SER A O 1
ATOM 737 N N . ARG A 1 95 ? 21.432 -2.102 -9.677 1.00 79.38 95 ARG A N 1
ATOM 738 C CA . ARG A 1 95 ? 20.309 -1.153 -9.614 1.00 79.38 95 ARG A CA 1
ATOM 739 C C . ARG A 1 95 ? 19.002 -1.880 -9.896 1.00 79.38 95 ARG A C 1
ATOM 741 O O . ARG A 1 95 ? 18.914 -2.664 -10.844 1.00 79.38 95 ARG A O 1
ATOM 748 N N . TYR A 1 96 ? 17.992 -1.605 -9.081 1.00 85.88 96 TYR A N 1
ATOM 749 C CA . TYR A 1 96 ? 16.672 -2.211 -9.219 1.00 85.88 96 TYR A CA 1
ATOM 750 C C . TYR A 1 96 ? 15.646 -1.144 -9.571 1.00 85.88 96 TYR A C 1
ATOM 752 O O . TYR A 1 96 ? 15.584 -0.101 -8.922 1.00 85.88 96 TYR A O 1
ATOM 760 N N . LEU A 1 97 ? 14.829 -1.431 -10.582 1.00 90.12 97 LEU A N 1
ATOM 761 C CA . LEU A 1 97 ? 13.651 -0.650 -10.935 1.00 90.12 97 LEU A CA 1
ATOM 762 C C . LEU A 1 97 ? 12.423 -1.503 -10.639 1.00 90.12 97 LEU A C 1
ATOM 764 O O . LEU A 1 97 ? 12.238 -2.549 -11.250 1.00 90.12 97 LEU A O 1
ATOM 768 N N . THR A 1 98 ? 11.584 -1.071 -9.708 1.00 91.88 98 THR A N 1
ATOM 769 C CA . THR A 1 98 ? 10.305 -1.719 -9.401 1.00 91.88 98 THR A CA 1
ATOM 770 C C . THR A 1 98 ? 9.171 -0.847 -9.908 1.00 91.88 98 THR A C 1
ATOM 772 O O . THR A 1 98 ? 9.094 0.329 -9.573 1.00 91.88 98 THR A O 1
ATOM 775 N N . VAL A 1 99 ? 8.287 -1.419 -10.715 1.00 93.25 99 VAL A N 1
ATOM 776 C CA . VAL A 1 99 ? 7.059 -0.766 -11.169 1.00 93.25 99 VAL A CA 1
ATOM 777 C C . VAL A 1 99 ? 5.908 -1.299 -10.339 1.00 93.25 99 VAL A C 1
ATOM 779 O O . VAL A 1 99 ? 5.691 -2.508 -10.308 1.00 93.25 99 VAL A O 1
ATOM 782 N N . MET A 1 100 ? 5.182 -0.399 -9.685 1.00 94.38 100 MET A N 1
ATOM 783 C CA . MET A 1 100 ? 3.960 -0.694 -8.947 1.00 94.38 100 MET A CA 1
ATOM 784 C C . MET A 1 100 ? 2.778 -0.154 -9.740 1.00 94.38 100 MET A C 1
ATOM 786 O O . MET A 1 100 ? 2.729 1.034 -10.056 1.00 94.38 100 MET A O 1
ATOM 790 N N . SER A 1 101 ? 1.847 -1.023 -10.111 1.00 93.12 101 SER A N 1
ATOM 791 C CA . SER A 1 101 ? 0.699 -0.662 -10.944 1.00 93.12 101 SER A CA 1
ATOM 792 C C . SER A 1 101 ? -0.587 -1.189 -10.320 1.00 93.12 101 SER A C 1
ATOM 794 O O . SER A 1 101 ? -0.651 -2.382 -10.015 1.00 93.12 101 SER A O 1
ATOM 796 N N . PRO A 1 102 ? -1.613 -0.349 -10.114 1.00 90.88 102 PRO A N 1
ATOM 797 C CA . PRO A 1 102 ? -2.896 -0.829 -9.632 1.00 90.88 102 PRO A CA 1
ATOM 798 C C . PRO A 1 102 ? -3.535 -1.732 -10.692 1.00 90.88 102 PRO A C 1
ATOM 800 O O . PRO A 1 102 ? -3.634 -1.378 -11.865 1.00 90.88 102 PRO A O 1
ATOM 803 N N . ILE A 1 103 ? -3.977 -2.912 -10.270 1.00 86.50 103 ILE A N 1
ATOM 804 C CA . ILE A 1 103 ? -4.785 -3.829 -11.064 1.00 86.50 103 ILE A CA 1
ATOM 805 C C . ILE A 1 103 ? -6.213 -3.724 -10.550 1.00 86.50 103 ILE A C 1
ATOM 807 O O . ILE A 1 103 ? -6.495 -3.960 -9.370 1.00 86.50 103 ILE A O 1
ATOM 811 N N . GLN A 1 104 ? -7.132 -3.404 -11.453 1.00 75.25 104 GLN A N 1
ATOM 812 C CA . GLN A 1 104 ? -8.544 -3.510 -11.136 1.00 75.25 104 GLN A CA 1
ATOM 813 C C . GLN A 1 104 ? -8.981 -4.974 -11.129 1.00 75.25 104 GLN A C 1
ATOM 815 O O . GLN A 1 104 ? -8.605 -5.723 -12.035 1.00 75.25 104 GLN A O 1
ATOM 820 N N . PRO A 1 105 ? -9.812 -5.392 -10.159 1.00 70.50 105 PRO A N 1
ATOM 821 C CA . PRO A 1 105 ? -10.436 -6.698 -10.237 1.00 70.50 105 PRO A CA 1
ATOM 822 C C . PRO A 1 105 ? -11.303 -6.774 -11.507 1.00 70.50 105 PRO A C 1
ATOM 824 O O . PRO A 1 105 ? -11.955 -5.781 -11.861 1.00 70.50 105 PRO A O 1
ATOM 827 N N . PRO A 1 106 ? -11.326 -7.926 -12.200 1.00 63.75 106 PRO A N 1
ATOM 828 C CA . PRO A 1 106 ? -12.209 -8.117 -13.340 1.00 63.75 106 PRO A CA 1
ATOM 829 C C . PRO A 1 106 ? -13.657 -7.955 -12.868 1.00 63.75 106 PRO A C 1
ATOM 831 O O . PRO A 1 106 ? -14.107 -8.661 -11.965 1.00 63.75 106 PRO A O 1
ATOM 834 N N . VAL A 1 107 ? -14.382 -6.997 -13.446 1.00 67.88 107 VAL A N 1
ATOM 835 C CA . VAL A 1 107 ? -15.811 -6.838 -13.158 1.00 67.88 107 VAL A CA 1
ATOM 836 C C . VAL A 1 107 ? -16.558 -7.908 -13.943 1.00 67.88 107 VAL A C 1
ATOM 838 O O . VAL A 1 107 ? -16.330 -8.019 -15.151 1.00 67.88 107 VAL A O 1
ATOM 841 N N . PRO A 1 108 ? -17.449 -8.691 -13.312 1.00 68.75 108 PRO A N 1
ATOM 842 C CA . PRO A 1 108 ? -18.321 -9.587 -14.053 1.00 68.75 108 PRO A CA 1
ATOM 843 C C . PRO A 1 108 ? -19.153 -8.779 -15.058 1.00 68.75 108 PRO A C 1
ATOM 845 O O . PRO A 1 108 ? -19.717 -7.734 -14.726 1.00 68.75 108 PRO A O 1
ATOM 848 N N . SER A 1 109 ? -19.231 -9.267 -16.297 1.00 64.69 109 SER A N 1
ATOM 849 C CA . SER A 1 109 ? -19.877 -8.589 -17.434 1.00 64.69 109 SER A CA 1
ATOM 850 C C . SER A 1 109 ? -21.343 -8.207 -17.187 1.00 64.69 109 SER A C 1
ATOM 852 O O . SER A 1 109 ? -21.850 -7.284 -17.816 1.00 64.69 109 SER A O 1
ATOM 854 N N . SER A 1 110 ? -22.010 -8.856 -16.229 1.00 63.78 110 SER A N 1
ATOM 855 C CA . SER A 1 110 ? -23.391 -8.588 -15.819 1.00 63.78 110 SER A CA 1
ATOM 856 C C . SER A 1 110 ? -23.585 -7.328 -14.962 1.00 63.78 110 SER A C 1
ATOM 858 O O . SER A 1 110 ? -24.723 -6.909 -14.765 1.00 63.78 110 SER A O 1
ATOM 860 N N . GLN A 1 111 ? -22.513 -6.704 -14.457 1.00 58.22 111 GLN A N 1
ATOM 861 C CA . GLN A 1 111 ? -22.574 -5.501 -13.608 1.00 58.22 111 GLN A CA 1
ATOM 862 C C . GLN A 1 111 ? -21.837 -4.293 -14.199 1.00 58.22 111 GLN A C 1
ATOM 864 O O . GLN A 1 111 ? -21.510 -3.349 -13.477 1.00 58.22 111 GLN A O 1
ATOM 869 N N . ALA A 1 112 ? -21.594 -4.286 -15.512 1.00 52.06 112 ALA A N 1
ATOM 870 C CA . ALA A 1 112 ? -21.012 -3.151 -16.220 1.00 52.06 112 ALA A CA 1
ATOM 871 C C . ALA A 1 112 ? -22.006 -1.974 -16.303 1.00 52.06 112 ALA A C 1
ATOM 873 O O . ALA A 1 112 ? -22.490 -1.614 -17.373 1.00 52.06 112 ALA A O 1
ATOM 874 N N . LYS A 1 113 ? -22.329 -1.350 -15.164 1.00 55.38 113 LYS A N 1
ATOM 875 C CA . LYS A 1 113 ? -22.822 0.029 -15.180 1.00 55.38 113 LYS A CA 1
ATOM 876 C C . LYS A 1 113 ? -21.712 0.908 -15.766 1.00 55.38 113 LYS A C 1
ATOM 878 O O . LYS A 1 113 ? -20.541 0.644 -15.471 1.00 55.38 113 LYS A O 1
ATOM 883 N N . PRO A 1 114 ? -22.046 1.930 -16.575 1.00 47.44 114 PRO A N 1
ATOM 884 C CA . PRO A 1 114 ? -21.071 2.920 -17.008 1.00 47.44 114 PRO A CA 1
ATOM 885 C C . PRO A 1 114 ? -20.450 3.514 -15.746 1.00 47.44 114 PRO A C 1
ATOM 887 O O . PRO A 1 114 ? -21.120 4.185 -14.966 1.00 47.44 114 PRO A O 1
ATOM 890 N N . ARG A 1 115 ? -19.198 3.136 -15.480 1.00 50.38 115 ARG A N 1
ATOM 891 C CA . ARG A 1 115 ? -18.443 3.640 -14.339 1.00 50.38 115 ARG A CA 1
ATOM 892 C C . ARG A 1 115 ? -18.311 5.142 -14.533 1.00 50.38 115 ARG A C 1
ATOM 894 O O . ARG A 1 115 ? -17.901 5.570 -15.613 1.00 50.38 115 ARG A O 1
ATOM 901 N N . ASP A 1 116 ? -18.645 5.916 -13.506 1.00 40.47 116 ASP A N 1
ATOM 902 C CA . ASP A 1 116 ? -18.275 7.323 -13.475 1.00 40.47 116 ASP A CA 1
ATOM 903 C C . ASP A 1 116 ? -16.771 7.418 -13.750 1.00 40.47 116 ASP A C 1
ATOM 905 O O . ASP A 1 116 ? -15.954 6.761 -13.105 1.00 40.47 116 ASP A O 1
ATOM 909 N N . VAL A 1 117 ? -16.413 8.219 -14.752 1.00 45.06 117 VAL A N 1
ATOM 910 C CA . VAL A 1 117 ? -15.046 8.427 -15.266 1.00 45.06 117 VAL A CA 1
ATOM 911 C C . VAL A 1 117 ? -14.124 9.071 -14.211 1.00 45.06 117 VAL A C 1
ATOM 913 O O . VAL A 1 117 ? -12.934 9.276 -14.439 1.00 45.06 117 VAL A O 1
ATOM 916 N N . ASN A 1 118 ? -14.638 9.341 -13.013 1.00 38.50 118 ASN A N 1
ATOM 917 C CA . ASN A 1 118 ? -13.894 9.950 -11.931 1.00 38.50 118 ASN A CA 1
ATOM 918 C C . ASN A 1 118 ? -13.277 8.888 -11.010 1.00 38.50 118 ASN A C 1
ATOM 920 O O . ASN A 1 118 ? -13.956 8.235 -10.224 1.00 38.50 118 ASN A O 1
ATOM 924 N N . HIS A 1 119 ? -11.945 8.820 -11.082 1.00 52.56 119 HIS A N 1
ATOM 925 C CA . HIS A 1 119 ? -11.021 8.244 -10.098 1.00 52.56 119 HIS A CA 1
ATOM 926 C C . HIS A 1 119 ? -10.763 6.734 -10.110 1.00 52.56 119 HIS A C 1
ATOM 928 O O . HIS A 1 119 ? -10.605 6.107 -9.064 1.00 52.56 119 HIS A O 1
ATOM 934 N N . VAL A 1 120 ? -10.524 6.158 -11.288 1.00 59.06 120 VAL A N 1
ATOM 935 C CA . VAL A 1 120 ? -9.520 5.083 -11.341 1.00 59.06 120 VAL A CA 1
ATOM 936 C C . VAL A 1 120 ? -8.152 5.754 -11.303 1.00 59.06 120 VAL A C 1
ATOM 938 O O . VAL A 1 120 ? -7.842 6.542 -12.195 1.00 59.06 120 VAL A O 1
ATOM 941 N N . ASP A 1 121 ? -7.356 5.504 -10.264 1.00 73.44 121 ASP A N 1
ATOM 942 C CA . ASP A 1 121 ? -5.986 6.017 -10.210 1.00 73.44 121 ASP A CA 1
ATOM 943 C C . ASP A 1 121 ? -5.138 5.308 -11.276 1.00 73.44 121 ASP A C 1
ATOM 945 O O . ASP A 1 121 ? -4.578 4.240 -11.050 1.00 73.44 121 ASP A O 1
ATOM 949 N N . ASP A 1 122 ? -5.101 5.881 -12.479 1.00 87.19 122 ASP A N 1
ATOM 950 C CA . ASP A 1 122 ? -4.365 5.382 -13.647 1.00 87.19 122 ASP A CA 1
ATOM 951 C C . ASP A 1 122 ? -2.871 5.746 -13.569 1.00 87.19 122 ASP A C 1
ATOM 953 O O . ASP A 1 122 ? -2.261 6.253 -14.514 1.00 87.19 122 ASP A O 1
ATOM 957 N N . THR A 1 123 ? -2.288 5.556 -12.385 1.00 91.25 123 THR A N 1
ATOM 958 C CA . THR A 1 123 ? -0.905 5.917 -12.071 1.00 91.25 123 THR A CA 1
ATOM 959 C C . THR A 1 123 ? -0.083 4.669 -11.809 1.00 91.25 123 THR A C 1
ATOM 961 O O . THR A 1 123 ? -0.402 3.874 -10.929 1.00 91.25 123 THR A O 1
ATOM 964 N N . ALA A 1 124 ? 1.025 4.524 -12.527 1.00 93.44 124 ALA A N 1
ATOM 965 C CA . ALA A 1 124 ? 2.106 3.623 -12.150 1.00 93.44 124 ALA A CA 1
ATOM 966 C C . ALA A 1 124 ? 3.152 4.379 -11.327 1.00 93.44 124 ALA A C 1
ATOM 968 O O . ALA A 1 124 ? 3.488 5.524 -11.631 1.00 93.44 124 ALA A O 1
ATOM 969 N N . PHE A 1 125 ? 3.725 3.712 -10.331 1.00 94.12 125 PHE A N 1
ATOM 970 C CA . PHE A 1 125 ? 4.826 4.242 -9.534 1.00 94.12 125 PHE A CA 1
ATOM 971 C C . PHE A 1 125 ? 6.108 3.485 -9.871 1.00 94.12 125 PHE A C 1
ATOM 973 O O . PHE A 1 125 ? 6.181 2.264 -9.738 1.00 94.12 125 PHE A O 1
ATOM 980 N N . LEU A 1 126 ? 7.113 4.213 -10.349 1.00 94.00 126 LEU A N 1
ATOM 981 C CA . LEU A 1 126 ? 8.433 3.704 -10.700 1.00 94.00 126 LEU A CA 1
ATOM 982 C C . LEU A 1 126 ? 9.371 3.988 -9.533 1.00 94.00 126 LEU A C 1
ATOM 984 O O . LEU A 1 126 ? 9.711 5.139 -9.267 1.00 94.00 126 LEU A O 1
ATOM 988 N N . PHE A 1 127 ? 9.782 2.931 -8.848 1.00 92.44 127 PHE A N 1
ATOM 989 C CA . PHE A 1 127 ? 10.680 2.972 -7.708 1.00 92.44 127 PHE A CA 1
ATOM 990 C C . PHE A 1 127 ? 12.080 2.505 -8.104 1.00 92.44 127 PHE A C 1
ATOM 992 O O . PHE A 1 127 ? 12.262 1.383 -8.576 1.00 92.44 127 PHE A O 1
ATOM 999 N N . MET A 1 128 ? 13.076 3.353 -7.883 1.00 90.62 128 MET A N 1
ATOM 1000 C CA . MET A 1 128 ? 14.486 3.080 -8.141 1.00 90.62 128 MET A CA 1
ATOM 1001 C C . MET A 1 128 ? 15.242 2.932 -6.817 1.00 90.62 128 MET A C 1
ATOM 1003 O O . MET A 1 128 ? 15.161 3.818 -5.968 1.00 90.62 128 MET A O 1
ATOM 1007 N N . ASP A 1 129 ? 15.994 1.838 -6.662 1.00 86.50 129 ASP A N 1
ATOM 1008 C CA . ASP A 1 129 ? 16.981 1.644 -5.584 1.00 86.50 129 ASP A CA 1
ATOM 1009 C C . ASP A 1 129 ? 18.389 1.758 -6.175 1.00 86.50 129 ASP A C 1
ATOM 1011 O O . ASP A 1 129 ? 18.860 0.854 -6.879 1.00 86.50 129 ASP A O 1
ATOM 1015 N N . ASP A 1 130 ? 19.049 2.884 -5.902 1.00 81.56 130 ASP A N 1
ATOM 1016 C CA . ASP A 1 130 ? 20.438 3.122 -6.272 1.00 81.56 130 ASP A CA 1
ATOM 1017 C C . ASP A 1 130 ? 21.360 2.882 -5.073 1.00 81.56 130 ASP A C 1
ATOM 1019 O O . ASP A 1 130 ? 21.719 3.793 -4.322 1.00 81.56 130 ASP A O 1
ATOM 1023 N N . LYS A 1 131 ? 21.783 1.624 -4.905 1.00 72.88 131 LYS A N 1
ATOM 1024 C CA . LYS A 1 131 ? 22.729 1.224 -3.850 1.00 72.88 131 LYS A CA 1
ATOM 1025 C C . LYS A 1 131 ? 24.083 1.938 -3.946 1.00 72.88 131 LYS A C 1
ATOM 1027 O O . LYS A 1 131 ? 24.773 2.026 -2.935 1.00 72.88 131 LYS A O 1
ATOM 1032 N N . SER A 1 132 ? 24.443 2.487 -5.112 1.00 67.56 132 SER A N 1
ATOM 1033 C CA . SER A 1 132 ? 25.708 3.217 -5.287 1.00 67.56 132 SER A CA 1
ATOM 1034 C C . SER A 1 132 ? 25.744 4.560 -4.549 1.00 67.56 132 SER A C 1
ATOM 1036 O O . SER A 1 132 ? 26.819 5.071 -4.257 1.00 67.56 132 SER A O 1
ATOM 1038 N N . ALA A 1 133 ? 24.584 5.110 -4.177 1.00 58.69 133 ALA A N 1
ATOM 1039 C CA . ALA A 1 133 ? 24.491 6.387 -3.474 1.00 58.69 133 ALA A CA 1
ATOM 1040 C C . ALA A 1 133 ? 24.797 6.303 -1.962 1.00 58.69 133 ALA A C 1
ATOM 1042 O O . ALA A 1 133 ? 24.892 7.338 -1.311 1.00 58.69 133 ALA A O 1
ATOM 1043 N N . GLY A 1 134 ? 24.931 5.095 -1.392 1.00 53.81 134 GLY A N 1
ATOM 1044 C CA . GLY A 1 134 ? 25.133 4.878 0.051 1.00 53.81 134 GLY A CA 1
ATOM 1045 C C . GLY A 1 134 ? 26.564 4.530 0.482 1.00 53.81 134 GLY A C 1
ATOM 1046 O O . GLY A 1 134 ? 26.777 4.216 1.649 1.00 53.81 134 GLY A O 1
ATOM 1047 N N . GLY A 1 135 ? 27.531 4.535 -0.440 1.00 49.72 135 GLY A N 1
ATOM 1048 C CA . GLY A 1 135 ? 28.910 4.103 -0.202 1.00 49.72 135 GLY A CA 1
ATOM 1049 C C . GLY A 1 135 ? 29.852 5.224 0.233 1.00 49.72 135 GLY A C 1
ATOM 1050 O O . GLY A 1 135 ? 30.791 5.534 -0.487 1.00 49.72 135 GLY A O 1
ATOM 1051 N N . THR A 1 136 ? 29.633 5.809 1.407 1.00 39.81 136 THR A N 1
ATOM 1052 C CA . THR A 1 136 ? 30.698 6.505 2.150 1.00 39.81 136 THR A CA 1
ATOM 1053 C C . THR A 1 136 ? 30.594 6.116 3.615 1.00 39.81 136 THR A C 1
ATOM 1055 O O . THR A 1 136 ? 30.054 6.847 4.442 1.00 39.81 136 THR A O 1
ATOM 1058 N N . THR A 1 137 ? 31.104 4.931 3.946 1.00 42.56 137 THR A N 1
ATOM 1059 C CA . THR A 1 137 ? 31.701 4.716 5.265 1.00 42.56 137 THR A CA 1
ATOM 1060 C C . THR A 1 137 ? 32.859 5.696 5.382 1.00 42.56 137 THR A C 1
ATOM 1062 O O . THR A 1 137 ? 33.836 5.593 4.643 1.00 42.56 137 THR A O 1
ATOM 1065 N N . ALA A 1 138 ? 32.691 6.688 6.250 1.00 42.03 138 ALA A N 1
ATOM 1066 C CA . ALA A 1 138 ? 33.704 7.664 6.594 1.00 42.03 138 ALA A CA 1
ATOM 1067 C C . ALA A 1 138 ? 34.981 6.955 7.071 1.00 42.03 138 ALA A C 1
ATOM 1069 O O . ALA A 1 138 ? 35.002 6.348 8.139 1.00 42.03 138 ALA A O 1
ATOM 1070 N N . LEU A 1 139 ? 36.034 7.035 6.263 1.00 42.12 139 LEU A N 1
ATOM 1071 C CA . LEU A 1 139 ? 37.406 7.037 6.748 1.00 42.12 139 LEU A CA 1
ATOM 1072 C C . LEU A 1 139 ? 37.838 8.499 6.706 1.00 42.12 139 LEU A C 1
ATOM 1074 O O . LEU A 1 139 ? 37.907 9.109 5.641 1.00 42.12 139 LEU A O 1
ATOM 1078 N N . GLU A 1 140 ? 38.000 9.063 7.896 1.00 43.22 140 GLU A N 1
ATOM 1079 C CA . GLU A 1 140 ? 38.450 10.425 8.131 1.00 43.22 140 GLU A CA 1
ATOM 1080 C C . GLU A 1 140 ? 39.777 10.681 7.405 1.00 43.22 140 GLU A C 1
ATOM 1082 O O . GLU A 1 140 ? 40.775 10.003 7.641 1.00 43.22 140 GLU A O 1
ATOM 1087 N N . ALA A 1 141 ? 39.791 11.695 6.545 1.00 39.09 141 ALA A N 1
ATOM 1088 C CA . ALA A 1 141 ? 41.006 12.377 6.131 1.00 39.09 141 ALA A CA 1
ATOM 1089 C C . ALA A 1 141 ? 40.795 13.875 6.411 1.00 39.09 141 ALA A C 1
ATOM 1091 O O . ALA A 1 141 ? 39.822 14.444 5.905 1.00 39.09 141 ALA A O 1
ATOM 1092 N N . PRO A 1 142 ? 41.646 14.525 7.225 1.00 42.12 142 PRO A N 1
ATOM 1093 C CA . PRO A 1 142 ? 41.542 15.952 7.475 1.00 42.12 142 PRO A CA 1
ATOM 1094 C C . PRO A 1 142 ? 42.179 16.686 6.293 1.00 42.12 142 PRO A C 1
ATOM 1096 O O . PRO A 1 142 ? 43.382 16.593 6.059 1.00 42.12 142 PRO A O 1
ATOM 1099 N N . GLY A 1 143 ? 41.362 17.394 5.523 1.00 38.50 143 GLY A N 1
ATOM 1100 C CA . GLY A 1 143 ? 41.817 18.190 4.391 1.00 38.50 143 GLY A CA 1
ATOM 1101 C C . GLY A 1 143 ? 40.917 19.397 4.200 1.00 38.50 143 GLY A C 1
ATOM 1102 O O . GLY A 1 143 ? 39.890 19.309 3.534 1.00 38.50 143 GLY A O 1
ATOM 1103 N N . ASP A 1 144 ? 41.314 20.506 4.819 1.00 43.12 144 ASP A N 1
ATOM 1104 C CA . ASP A 1 144 ? 40.761 21.844 4.636 1.00 43.12 144 ASP A CA 1
ATOM 1105 C C . ASP A 1 144 ? 40.700 22.225 3.151 1.00 43.12 144 ASP A C 1
ATOM 1107 O O . ASP A 1 144 ? 41.732 22.509 2.547 1.00 43.12 144 ASP A O 1
ATOM 1111 N N . THR A 1 145 ? 39.504 22.309 2.563 1.00 40.81 145 THR A N 1
ATOM 1112 C CA . THR A 1 145 ? 39.142 23.432 1.681 1.00 40.81 145 THR A CA 1
ATOM 1113 C C . THR A 1 145 ? 37.624 23.527 1.538 1.00 40.81 145 THR A C 1
ATOM 1115 O O . THR A 1 145 ? 36.965 22.649 0.983 1.00 40.81 145 THR A O 1
ATOM 1118 N N . ALA A 1 146 ? 37.064 24.626 2.035 1.00 47.19 146 ALA A N 1
ATOM 1119 C CA . ALA A 1 146 ? 35.667 24.984 1.870 1.00 47.19 146 ALA A CA 1
ATOM 1120 C C . ALA A 1 146 ? 35.368 25.394 0.417 1.00 47.19 146 ALA A C 1
ATOM 1122 O O . ALA A 1 146 ? 35.841 26.429 -0.048 1.00 47.19 146 ALA A O 1
ATOM 1123 N N . VAL A 1 147 ? 34.510 24.630 -0.265 1.00 41.88 147 VAL A N 1
ATOM 1124 C CA . VAL A 1 147 ? 33.671 25.138 -1.358 1.00 41.88 147 VAL A CA 1
ATOM 1125 C C . VAL A 1 147 ? 32.237 24.708 -1.076 1.00 41.88 147 VAL A C 1
ATOM 1127 O O . VAL A 1 147 ? 31.893 23.530 -1.037 1.00 41.88 147 VAL A O 1
ATOM 1130 N N . ASN A 1 148 ? 31.425 25.719 -0.800 1.00 42.28 148 ASN A N 1
ATOM 1131 C CA . ASN A 1 148 ? 30.038 25.656 -0.383 1.00 42.28 148 ASN A CA 1
ATOM 1132 C C . ASN A 1 148 ? 29.140 25.369 -1.602 1.00 42.28 148 ASN A C 1
ATOM 1134 O O . ASN A 1 148 ? 28.519 26.276 -2.148 1.00 42.28 148 ASN A O 1
ATOM 1138 N N . GLU A 1 149 ? 29.092 24.116 -2.052 1.00 39.19 149 GLU A N 1
ATOM 1139 C CA . GLU A 1 149 ? 27.974 23.607 -2.850 1.00 39.19 149 GLU A CA 1
ATOM 1140 C C . GLU A 1 149 ? 27.085 22.776 -1.931 1.00 39.19 149 GLU A C 1
ATOM 1142 O O . GLU A 1 149 ? 27.547 21.846 -1.272 1.00 39.19 149 GLU A O 1
ATOM 1147 N N . SER A 1 150 ? 25.797 23.119 -1.868 1.00 39.47 150 SER A N 1
ATOM 1148 C CA . SER A 1 150 ? 24.784 22.362 -1.138 1.00 39.47 150 SER A CA 1
ATOM 1149 C C . SER A 1 150 ? 24.740 20.926 -1.667 1.00 39.47 150 SER A C 1
ATOM 1151 O O . SER A 1 150 ? 24.043 20.627 -2.644 1.00 39.47 150 SER A O 1
ATOM 1153 N N . SER A 1 151 ? 25.506 20.039 -1.042 1.00 40.53 151 SER A N 1
ATOM 1154 C CA . SER A 1 151 ? 25.583 18.623 -1.354 1.00 40.53 151 SER A CA 1
ATOM 1155 C C . SER A 1 151 ? 24.257 17.976 -0.969 1.00 40.53 151 SER A C 1
ATOM 1157 O O . SER A 1 151 ? 24.070 17.439 0.121 1.00 40.53 151 SER A O 1
ATOM 1159 N N . LYS A 1 152 ? 23.280 18.042 -1.883 1.00 50.34 152 LYS A N 1
ATOM 1160 C CA . LYS A 1 152 ? 22.107 17.169 -1.846 1.00 50.34 152 LYS A CA 1
ATOM 1161 C C . LYS A 1 152 ? 22.647 15.748 -1.917 1.00 50.34 152 LYS A C 1
ATOM 1163 O O . LYS A 1 152 ? 22.975 15.264 -3.001 1.00 50.34 152 LYS A O 1
ATOM 1168 N N . SER A 1 153 ? 22.806 15.115 -0.758 1.00 55.03 153 SER A N 1
ATOM 1169 C CA . SER A 1 153 ? 23.163 13.708 -0.661 1.00 55.03 153 SER A CA 1
ATOM 1170 C C . SER A 1 153 ? 22.244 12.939 -1.606 1.00 55.03 153 SER A C 1
ATOM 1172 O O . SER A 1 153 ? 21.022 13.121 -1.602 1.00 55.03 153 SER A O 1
ATOM 1174 N N . LYS A 1 154 ? 22.837 12.171 -2.524 1.00 62.50 154 LYS A N 1
ATOM 1175 C CA . LYS A 1 154 ? 22.069 11.430 -3.525 1.00 62.50 154 LYS A CA 1
ATOM 1176 C C . LYS A 1 154 ? 21.094 10.523 -2.776 1.00 62.50 154 LYS A C 1
ATOM 1178 O O . LYS A 1 154 ? 21.510 9.634 -2.039 1.00 62.50 154 LYS A O 1
ATOM 1183 N N . GLN A 1 155 ? 19.794 10.773 -2.924 1.00 75.12 155 GLN A N 1
ATOM 1184 C CA . GLN A 1 155 ? 18.780 9.938 -2.293 1.00 75.12 155 GLN A CA 1
ATOM 1185 C C . GLN A 1 155 ? 18.871 8.534 -2.894 1.00 75.12 155 GLN A C 1
ATOM 1187 O O . GLN A 1 155 ? 18.669 8.355 -4.092 1.00 75.12 155 GLN A O 1
ATOM 1192 N N . ARG A 1 156 ? 19.171 7.537 -2.053 1.00 85.06 156 ARG A N 1
ATOM 1193 C CA . ARG A 1 156 ? 19.243 6.119 -2.446 1.00 85.06 156 ARG A CA 1
ATOM 1194 C C . ARG A 1 156 ? 17.970 5.636 -3.147 1.00 85.06 156 ARG A C 1
ATOM 1196 O O . ARG A 1 156 ? 18.038 4.796 -4.037 1.00 85.06 156 ARG A O 1
ATOM 1203 N N . PHE A 1 157 ? 16.818 6.137 -2.712 1.00 88.38 157 PHE A N 1
ATOM 1204 C CA . PHE A 1 157 ? 15.519 5.741 -3.233 1.00 88.38 157 PHE A CA 1
ATOM 1205 C C . PHE A 1 157 ? 14.875 6.899 -3.982 1.00 88.38 157 PHE A C 1
ATOM 1207 O O . PHE A 1 157 ? 14.765 7.998 -3.440 1.00 88.38 157 PHE A O 1
ATOM 1214 N N . GLN A 1 158 ? 14.394 6.634 -5.194 1.00 90.31 158 GLN A N 1
ATOM 1215 C CA . GLN A 1 158 ? 13.640 7.598 -5.990 1.00 90.31 158 GLN A CA 1
ATOM 1216 C C . GLN A 1 158 ? 12.312 6.979 -6.423 1.00 90.31 158 GLN A C 1
ATOM 1218 O O . GLN A 1 158 ? 12.269 5.820 -6.825 1.00 90.31 158 GLN A O 1
ATOM 1223 N N . CYS A 1 159 ? 11.228 7.750 -6.343 1.00 91.38 159 CYS A N 1
ATOM 1224 C CA . CYS A 1 159 ? 9.898 7.327 -6.774 1.00 91.38 159 CYS A CA 1
ATOM 1225 C C . CYS A 1 159 ? 9.329 8.342 -7.769 1.00 91.38 159 CYS A C 1
ATOM 1227 O O . CYS A 1 159 ? 9.322 9.545 -7.492 1.00 91.38 159 CYS A O 1
ATOM 1229 N N . ILE A 1 160 ? 8.854 7.863 -8.916 1.00 92.19 160 ILE A N 1
ATOM 1230 C CA . ILE A 1 160 ? 8.256 8.672 -9.983 1.00 92.19 160 ILE A CA 1
ATOM 1231 C C . ILE A 1 160 ? 6.843 8.155 -10.245 1.00 92.19 160 ILE A C 1
ATOM 1233 O O . ILE A 1 160 ? 6.648 6.960 -10.432 1.00 92.19 160 ILE A O 1
ATOM 1237 N N . ALA A 1 161 ? 5.863 9.054 -10.278 1.00 92.69 161 ALA A N 1
ATOM 1238 C CA . ALA A 1 161 ? 4.500 8.740 -10.691 1.00 92.69 161 ALA A CA 1
ATOM 1239 C C . ALA A 1 161 ? 4.356 8.964 -12.204 1.00 92.69 161 ALA A C 1
ATOM 1241 O O . ALA A 1 161 ? 4.773 10.004 -12.714 1.00 92.69 161 ALA A O 1
ATOM 1242 N N . VAL A 1 162 ? 3.779 8.002 -12.922 1.00 91.94 162 VAL A N 1
ATOM 1243 C CA . VAL A 1 162 ? 3.620 8.036 -14.382 1.00 91.94 162 VAL A CA 1
ATOM 1244 C C . VAL A 1 162 ? 2.176 7.719 -14.753 1.00 91.94 162 VAL A C 1
ATOM 1246 O O . VAL A 1 162 ? 1.605 6.752 -14.252 1.00 91.94 162 VAL A O 1
ATOM 1249 N N . ARG A 1 163 ? 1.601 8.530 -15.647 1.00 90.00 163 ARG A N 1
ATOM 1250 C CA . ARG A 1 163 ? 0.243 8.374 -16.185 1.00 90.00 163 ARG A CA 1
ATOM 1251 C C . ARG A 1 163 ? 0.263 8.437 -17.720 1.00 90.00 163 ARG A C 1
ATOM 1253 O O . ARG A 1 163 ? 1.009 9.262 -18.254 1.00 90.00 163 ARG A O 1
ATOM 1260 N N . PRO A 1 164 ? -0.564 7.648 -18.428 1.00 88.12 164 PRO A N 1
ATOM 1261 C CA . PRO A 1 164 ? -1.394 6.553 -17.914 1.00 88.12 164 PRO A CA 1
ATOM 1262 C C . PRO A 1 164 ? -0.560 5.303 -17.580 1.00 88.12 164 PRO A C 1
ATOM 1264 O O . PRO A 1 164 ? 0.536 5.112 -18.121 1.00 88.12 164 PRO A O 1
ATOM 1267 N N . VAL A 1 165 ? -1.082 4.415 -16.727 1.00 87.38 165 VAL A N 1
ATOM 1268 C CA . VAL A 1 165 ? -0.421 3.152 -16.338 1.00 87.38 165 VAL A CA 1
ATOM 1269 C C . VAL A 1 165 ? -0.134 2.275 -17.563 1.00 87.38 165 VAL A C 1
ATOM 1271 O O . VAL A 1 165 ? 0.900 1.609 -17.640 1.00 87.38 165 VAL A O 1
ATOM 1274 N N . SER A 1 166 ? -1.021 2.329 -18.561 1.00 85.62 166 SER A N 1
ATOM 1275 C CA . SER A 1 166 ? -0.969 1.544 -19.799 1.00 85.62 166 SER A CA 1
ATOM 1276 C C . SER A 1 166 ? 0.255 1.850 -2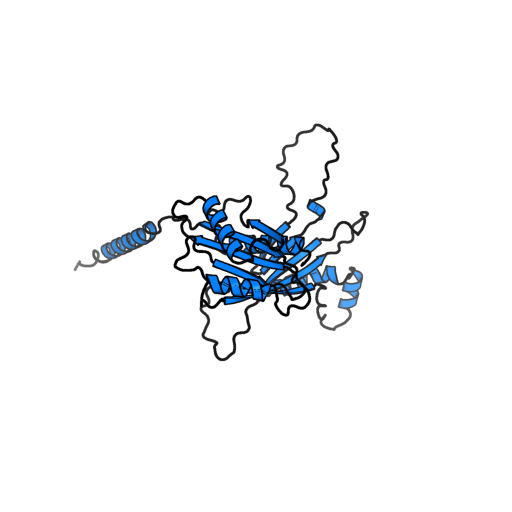0.663 1.00 85.62 166 SER A C 1
ATOM 1278 O O . SER A 1 166 ? 0.697 0.992 -21.426 1.00 85.62 166 SER A O 1
ATOM 1280 N N . HIS A 1 167 ? 0.843 3.042 -20.526 1.00 85.38 167 HIS A N 1
ATOM 1281 C CA . HIS A 1 167 ? 2.022 3.444 -21.292 1.00 85.38 167 HIS A CA 1
ATOM 1282 C C . HIS A 1 167 ? 3.332 2.953 -20.668 1.00 85.38 167 HIS A C 1
ATOM 1284 O O . HIS A 1 167 ? 4.349 2.895 -21.358 1.00 85.38 167 HIS A O 1
ATOM 1290 N N . VAL A 1 168 ? 3.339 2.562 -19.389 1.00 86.56 168 VAL A N 1
ATOM 1291 C CA . VAL A 1 168 ? 4.584 2.203 -18.692 1.00 86.56 168 VAL A CA 1
ATOM 1292 C C . VAL A 1 168 ? 5.208 0.907 -19.218 1.00 86.56 168 VAL A C 1
ATOM 1294 O O . VAL A 1 168 ? 6.395 0.940 -19.549 1.00 86.56 168 VAL A O 1
ATOM 1297 N N . PRO A 1 169 ? 4.480 -0.221 -19.359 1.00 82.81 169 PRO A N 1
ATOM 1298 C CA . PRO A 1 169 ? 5.065 -1.443 -19.905 1.00 82.81 169 PRO A CA 1
ATOM 1299 C C . PRO A 1 169 ? 5.691 -1.282 -21.306 1.00 82.81 169 PRO A C 1
ATOM 1301 O O . PRO A 1 169 ? 6.859 -1.653 -21.447 1.00 82.81 169 PRO A O 1
ATOM 1304 N N . PRO A 1 170 ? 5.011 -0.709 -22.327 1.00 80.56 170 PRO A N 1
ATOM 1305 C CA . PRO A 1 170 ? 5.606 -0.555 -23.657 1.00 80.56 170 PRO A CA 1
ATOM 1306 C C . PRO A 1 170 ? 6.754 0.465 -23.677 1.00 80.56 170 PRO A C 1
ATOM 1308 O O . PRO A 1 170 ? 7.743 0.261 -24.387 1.00 80.56 170 PRO A O 1
ATOM 1311 N N . MET A 1 171 ? 6.678 1.527 -22.865 1.00 84.69 171 MET A N 1
ATOM 1312 C CA . MET A 1 171 ? 7.772 2.491 -22.710 1.00 84.69 171 MET A CA 1
ATOM 1313 C C . MET A 1 171 ? 9.021 1.812 -22.143 1.00 84.69 171 MET A C 1
ATOM 1315 O O . MET A 1 171 ? 10.102 1.931 -22.716 1.00 84.69 171 MET A O 1
ATOM 1319 N N . LEU A 1 172 ? 8.885 1.060 -21.047 1.00 82.81 172 LEU A N 1
ATOM 1320 C CA . LEU A 1 172 ? 10.009 0.346 -20.443 1.00 82.81 172 LEU A CA 1
ATOM 1321 C C . LEU A 1 172 ? 10.553 -0.736 -21.367 1.00 82.81 172 LEU A C 1
ATOM 1323 O O . LEU A 1 172 ? 11.765 -0.889 -21.462 1.00 82.81 172 LEU A O 1
ATOM 1327 N N . GLN A 1 173 ? 9.691 -1.446 -22.091 1.00 77.31 173 GLN A N 1
ATOM 1328 C CA . GLN A 1 173 ? 10.124 -2.407 -23.101 1.00 77.31 173 GLN A CA 1
ATOM 1329 C C . GLN A 1 173 ? 10.967 -1.735 -24.188 1.00 77.31 173 GLN A C 1
ATOM 1331 O O . GLN A 1 173 ? 12.035 -2.241 -24.515 1.00 77.31 173 GLN A O 1
ATOM 1336 N N . SER A 1 174 ? 10.550 -0.568 -24.681 1.00 77.06 174 SER A N 1
ATOM 1337 C CA . SER A 1 174 ? 11.288 0.183 -25.705 1.00 77.06 174 SER A CA 1
ATOM 1338 C C . SER A 1 174 ? 12.626 0.724 -25.186 1.00 77.06 174 SER A C 1
ATOM 1340 O O . SER A 1 174 ? 13.640 0.627 -25.873 1.00 77.06 174 SER A O 1
ATOM 1342 N N . LEU A 1 175 ? 12.652 1.252 -23.958 1.00 74.88 175 LEU A N 1
ATOM 1343 C CA . LEU A 1 175 ? 13.859 1.816 -23.344 1.00 74.88 175 LEU A CA 1
ATOM 1344 C C . LEU A 1 175 ? 14.863 0.744 -22.903 1.00 74.88 175 LEU A C 1
ATOM 1346 O O . LEU A 1 175 ? 16.069 0.957 -23.002 1.00 74.88 175 LEU A O 1
ATOM 1350 N N . LEU A 1 176 ? 14.382 -0.400 -22.406 1.00 70.06 176 LEU A N 1
ATOM 1351 C CA . LEU A 1 176 ? 15.215 -1.444 -21.802 1.00 70.06 176 LEU A CA 1
ATOM 1352 C C . LEU A 1 176 ? 15.544 -2.596 -22.758 1.00 70.06 176 LEU A C 1
ATOM 1354 O O . LEU A 1 176 ? 16.509 -3.317 -22.505 1.00 70.06 176 LEU A O 1
ATOM 1358 N N . SER A 1 177 ? 14.811 -2.765 -23.865 1.00 63.88 177 SER A N 1
ATOM 1359 C CA . SER A 1 177 ? 15.100 -3.787 -24.889 1.00 63.88 177 SER A CA 1
ATOM 1360 C C . SER A 1 177 ? 16.571 -3.790 -25.353 1.00 63.88 177 SER A C 1
ATOM 1362 O O . SER A 1 177 ? 17.157 -4.875 -25.413 1.00 63.88 177 SER A O 1
ATOM 1364 N N . PRO A 1 178 ? 17.232 -2.634 -25.578 1.00 58.31 178 PRO A N 1
ATOM 1365 C CA . PRO A 1 178 ? 18.650 -2.602 -25.943 1.00 58.31 178 PRO A CA 1
ATOM 1366 C C . PRO A 1 178 ? 19.607 -3.098 -24.852 1.00 58.31 178 PRO A C 1
ATOM 1368 O O . PRO A 1 178 ? 20.703 -3.551 -25.176 1.00 58.31 178 PRO A O 1
ATOM 1371 N N . PHE A 1 179 ? 19.222 -2.983 -23.577 1.00 54.16 179 PHE A N 1
ATOM 1372 C CA . PHE A 1 179 ? 20.054 -3.343 -22.424 1.00 54.16 179 PHE A CA 1
ATOM 1373 C C . PHE A 1 179 ? 19.874 -4.807 -22.017 1.00 54.16 179 PHE A C 1
ATOM 1375 O O . PHE A 1 179 ? 20.826 -5.456 -21.601 1.00 54.16 179 PHE A O 1
ATOM 1382 N N . VAL A 1 180 ? 18.660 -5.338 -22.165 1.00 47.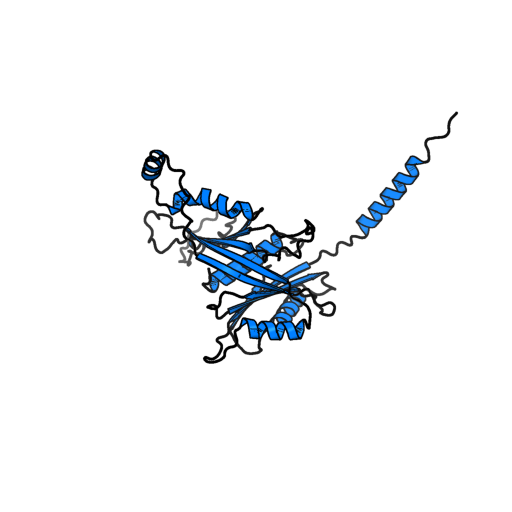72 180 VAL A N 1
ATOM 1383 C CA . VAL A 1 180 ? 18.311 -6.701 -21.747 1.00 47.72 180 VAL A CA 1
ATOM 1384 C C . VAL A 1 180 ? 18.804 -7.771 -22.712 1.00 47.72 180 VAL A C 1
ATOM 1386 O O . VAL A 1 180 ? 19.124 -8.875 -22.282 1.00 47.72 180 VAL A O 1
ATOM 1389 N N . LEU A 1 181 ? 18.882 -7.474 -24.007 1.00 41.00 181 LEU A N 1
ATOM 1390 C CA . LEU A 1 181 ? 19.264 -8.489 -24.986 1.00 41.00 181 LEU A CA 1
ATOM 1391 C C . LEU A 1 181 ? 20.784 -8.678 -25.112 1.00 41.00 181 LEU A C 1
ATOM 1393 O O . LEU A 1 181 ? 21.219 -9.474 -25.937 1.00 41.00 181 LEU A O 1
ATOM 1397 N N . GLY A 1 182 ? 21.608 -7.928 -24.366 1.00 44.44 182 GLY A N 1
ATOM 1398 C CA . GLY A 1 182 ? 23.066 -7.970 -24.540 1.00 44.44 182 GLY A CA 1
ATOM 1399 C C . GLY A 1 182 ? 23.504 -7.705 -25.988 1.00 44.44 182 GLY A C 1
ATOM 1400 O O . GLY A 1 182 ? 24.613 -8.071 -26.376 1.00 44.44 182 GLY A O 1
ATOM 1401 N N . LEU A 1 183 ? 22.635 -7.097 -26.812 1.00 42.31 183 LEU A N 1
ATOM 1402 C CA . LEU A 1 183 ? 22.907 -6.864 -28.224 1.00 42.31 183 LEU A CA 1
ATOM 1403 C C . LEU A 1 183 ? 23.857 -5.681 -28.304 1.00 42.31 183 LEU A C 1
ATOM 1405 O 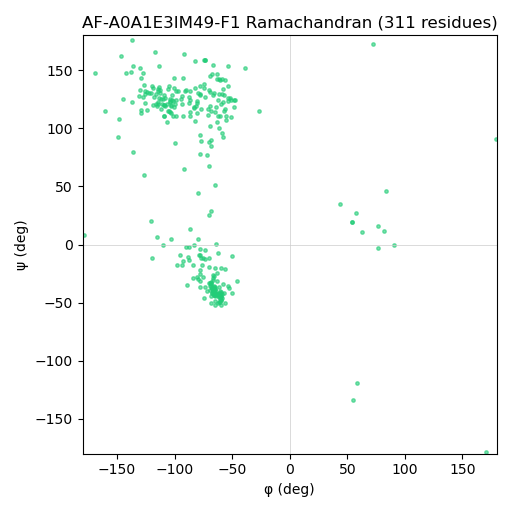O . LEU A 1 183 ? 23.473 -4.506 -28.432 1.00 42.31 183 LEU A O 1
ATOM 1409 N N . THR A 1 184 ? 25.136 -6.037 -28.257 1.00 47.75 184 THR A N 1
ATOM 1410 C CA . THR A 1 184 ? 26.217 -5.264 -28.843 1.00 47.75 184 THR A CA 1
ATOM 1411 C C . THR A 1 184 ? 25.748 -4.690 -30.182 1.00 47.75 184 THR A C 1
ATOM 1413 O O . THR A 1 184 ? 24.874 -5.237 -30.864 1.00 47.75 184 THR A O 1
ATOM 1416 N N . LYS A 1 185 ? 26.314 -3.548 -30.573 1.00 51.44 185 LYS A N 1
ATOM 1417 C CA . LYS A 1 185 ? 25.986 -2.863 -31.833 1.00 51.44 185 LYS A CA 1
ATOM 1418 C C . LYS A 1 185 ? 25.936 -3.836 -33.032 1.00 51.44 185 LYS A C 1
ATOM 1420 O O . LYS A 1 185 ? 25.100 -3.655 -33.903 1.00 51.44 185 LYS A O 1
ATOM 1425 N N . ALA A 1 186 ? 26.747 -4.901 -33.000 1.00 46.97 186 ALA A N 1
ATOM 1426 C CA . ALA A 1 186 ? 26.797 -5.983 -33.981 1.00 46.97 186 ALA A CA 1
ATOM 1427 C C . ALA A 1 186 ? 25.500 -6.809 -34.104 1.00 46.97 186 ALA A C 1
ATOM 1429 O O . ALA A 1 186 ? 25.050 -7.059 -35.216 1.00 46.97 186 ALA A O 1
ATOM 1430 N N . ALA A 1 187 ? 24.856 -7.190 -32.999 1.00 49.09 187 ALA A N 1
ATOM 1431 C CA . ALA A 1 187 ? 23.688 -8.071 -33.050 1.00 49.09 187 ALA A CA 1
ATOM 1432 C C . ALA A 1 187 ? 22.391 -7.335 -33.459 1.00 49.09 187 ALA A C 1
ATOM 1434 O O . ALA A 1 187 ? 21.478 -7.931 -34.031 1.00 49.09 187 ALA A O 1
ATOM 1435 N N . ARG A 1 188 ? 22.348 -6.004 -33.276 1.00 55.38 188 ARG A N 1
ATOM 1436 C CA . ARG A 1 188 ? 21.339 -5.122 -33.900 1.00 55.38 188 ARG A CA 1
ATOM 1437 C C . ARG A 1 188 ? 21.462 -5.087 -35.426 1.00 55.38 188 ARG A C 1
ATOM 1439 O O . ARG A 1 188 ? 20.447 -5.057 -36.123 1.00 55.38 188 ARG A O 1
ATOM 1446 N N . THR A 1 189 ? 22.690 -5.129 -35.940 1.00 53.97 189 THR A N 1
ATOM 1447 C CA . THR A 1 189 ? 22.958 -5.199 -37.381 1.00 53.97 189 THR A CA 1
ATOM 1448 C C . THR A 1 189 ? 22.500 -6.537 -37.963 1.00 53.97 189 THR A C 1
ATOM 1450 O O . THR A 1 189 ? 21.927 -6.556 -39.047 1.00 53.97 189 THR A O 1
ATOM 1453 N N . THR A 1 190 ? 22.666 -7.644 -37.229 1.00 51.38 190 THR A N 1
ATOM 1454 C CA . THR A 1 190 ? 22.239 -8.984 -37.672 1.00 51.38 190 THR A CA 1
ATOM 1455 C C . THR A 1 190 ? 20.715 -9.154 -37.660 1.00 51.38 190 THR A C 1
ATOM 1457 O O . THR A 1 190 ? 20.161 -9.693 -38.611 1.00 51.38 190 THR A O 1
ATOM 1460 N N . ALA A 1 191 ? 20.011 -8.630 -36.647 1.00 51.47 191 ALA A N 1
ATOM 1461 C CA . ALA A 1 191 ? 18.543 -8.677 -36.595 1.00 51.47 191 ALA A CA 1
ATOM 1462 C C . ALA A 1 191 ? 17.870 -7.831 -37.696 1.00 51.47 191 ALA A C 1
ATOM 1464 O O . ALA A 1 191 ? 16.789 -8.175 -38.164 1.00 51.47 191 ALA A O 1
ATOM 1465 N N . SER A 1 192 ? 18.529 -6.758 -38.156 1.00 54.44 192 SER A N 1
ATOM 1466 C CA . SER A 1 192 ? 18.038 -5.934 -39.275 1.00 54.44 192 SER A CA 1
ATOM 1467 C C . SER A 1 192 ? 18.099 -6.652 -40.633 1.00 54.44 192 SER A C 1
ATOM 1469 O O . SER A 1 192 ? 17.519 -6.164 -41.597 1.00 54.44 192 SER A O 1
ATOM 1471 N N . GLN A 1 193 ? 18.786 -7.799 -40.726 1.00 56.44 193 GLN A N 1
ATOM 1472 C CA . GLN A 1 193 ? 18.899 -8.590 -41.958 1.00 56.44 193 GLN A CA 1
ATOM 1473 C C . GLN A 1 193 ? 17.873 -9.731 -42.054 1.00 56.44 193 GLN A C 1
ATOM 1475 O O . GLN A 1 193 ? 17.732 -10.333 -43.115 1.00 56.44 193 GLN A O 1
ATOM 1480 N N . THR A 1 194 ? 17.121 -10.015 -40.988 1.00 54.19 194 THR A N 1
ATOM 1481 C CA . THR A 1 194 ? 16.074 -11.044 -40.982 1.00 54.19 194 THR A CA 1
ATOM 1482 C C . THR A 1 194 ? 14.703 -10.377 -40.920 1.00 54.19 194 THR A C 1
ATOM 1484 O O . THR A 1 194 ? 14.339 -9.791 -39.906 1.00 54.19 194 THR A O 1
ATOM 1487 N N . SER A 1 195 ? 13.934 -10.460 -42.005 1.00 50.56 195 SER A N 1
ATOM 1488 C CA . SER A 1 195 ? 12.617 -9.835 -42.233 1.00 50.56 195 SER A CA 1
ATOM 1489 C C . SER A 1 195 ? 11.461 -10.382 -41.372 1.00 50.56 195 SER A C 1
ATOM 1491 O O . SER A 1 195 ? 10.301 -10.336 -41.774 1.00 50.56 195 SER A O 1
ATOM 1493 N N . SER A 1 196 ? 11.742 -10.886 -40.172 1.00 52.19 196 SER A N 1
ATOM 1494 C CA . SER A 1 196 ? 10.725 -11.219 -39.176 1.00 52.19 196 SER A CA 1
ATOM 1495 C C . SER A 1 196 ? 10.552 -10.036 -38.230 1.00 52.19 196 SER A C 1
ATOM 1497 O O . SER A 1 196 ? 11.529 -9.596 -37.624 1.00 52.19 196 SER A O 1
ATOM 1499 N N . THR A 1 197 ? 9.324 -9.533 -38.070 1.00 47.97 197 THR A N 1
ATOM 1500 C CA . THR A 1 197 ? 8.995 -8.560 -37.017 1.00 47.97 197 THR A CA 1
ATOM 1501 C C . THR A 1 197 ? 9.549 -9.068 -35.686 1.00 47.97 197 THR A C 1
ATOM 1503 O O . THR A 1 197 ? 9.147 -10.157 -35.265 1.00 47.97 197 THR A O 1
ATOM 1506 N N . PRO A 1 198 ? 10.481 -8.344 -35.040 1.00 47.84 198 PRO A N 1
ATOM 1507 C CA . PRO A 1 198 ? 11.075 -8.808 -33.801 1.00 47.84 198 PRO A CA 1
ATOM 1508 C C . PRO A 1 198 ? 9.965 -8.913 -32.758 1.00 47.84 198 PRO A C 1
ATOM 1510 O O . PRO A 1 198 ? 9.405 -7.903 -32.337 1.00 47.84 198 PRO A O 1
ATOM 1513 N N . VAL A 1 199 ? 9.622 -10.142 -32.366 1.00 46.53 199 VAL A N 1
ATOM 1514 C CA . VAL A 1 199 ? 8.775 -10.386 -31.198 1.00 46.53 199 VAL A CA 1
ATOM 1515 C C . VAL A 1 199 ? 9.587 -9.897 -30.006 1.00 46.53 199 VAL A C 1
ATOM 1517 O O . VAL A 1 199 ? 10.667 -10.437 -29.754 1.00 46.53 199 VAL A O 1
ATOM 1520 N N . PRO A 1 200 ? 9.156 -8.838 -29.307 1.00 44.91 200 PRO A N 1
ATOM 1521 C CA . PRO A 1 200 ? 10.004 -8.234 -28.304 1.00 44.91 200 PRO A CA 1
ATOM 1522 C C . PRO A 1 200 ? 10.089 -9.187 -27.112 1.00 44.91 200 PRO A C 1
ATOM 1524 O O . PRO A 1 200 ? 9.105 -9.418 -26.408 1.00 44.91 200 PRO A O 1
ATOM 1527 N N . THR A 1 201 ? 11.273 -9.765 -26.905 1.00 46.53 201 THR A N 1
ATOM 1528 C CA . THR A 1 201 ? 11.545 -10.681 -25.799 1.00 46.53 201 THR A CA 1
ATOM 1529 C C . THR A 1 201 ? 11.142 -10.006 -24.487 1.00 46.53 201 THR A C 1
ATOM 1531 O O . THR A 1 201 ? 11.565 -8.870 -24.234 1.00 46.53 201 THR A O 1
ATOM 1534 N N . PRO A 1 202 ? 10.298 -10.641 -23.657 1.00 53.31 202 PRO A N 1
ATOM 1535 C CA . PRO A 1 202 ? 9.876 -10.045 -22.401 1.00 53.31 202 PRO A CA 1
ATOM 1536 C C . PRO A 1 202 ? 11.108 -9.767 -21.539 1.00 53.31 202 PRO A C 1
ATOM 1538 O O . PRO A 1 202 ? 11.953 -10.639 -21.346 1.00 53.31 202 PRO A O 1
ATOM 1541 N N . LEU A 1 203 ? 11.214 -8.535 -21.031 1.00 58.47 203 LEU A N 1
ATOM 1542 C CA . LEU A 1 203 ? 12.304 -8.160 -20.136 1.00 58.47 203 LEU A CA 1
ATOM 1543 C C . LEU A 1 203 ? 12.302 -9.108 -18.920 1.00 58.47 203 LEU A C 1
ATOM 1545 O O . LEU A 1 203 ? 11.237 -9.251 -18.297 1.00 58.47 203 LEU A O 1
ATOM 1549 N N . PRO A 1 204 ? 13.447 -9.726 -18.567 1.00 63.88 204 PRO A N 1
ATOM 1550 C CA . PRO A 1 204 ? 13.553 -10.587 -17.408 1.00 63.88 204 PRO A CA 1
ATOM 1551 C C . PRO A 1 204 ? 13.270 -9.747 -16.165 1.00 63.88 204 PRO A C 1
ATOM 1553 O O . PRO A 1 204 ? 13.873 -8.697 -15.936 1.00 63.88 204 PRO A O 1
ATOM 1556 N N . GLY A 1 205 ? 12.303 -10.197 -15.380 1.00 67.62 205 GLY A N 1
ATOM 1557 C CA . GLY A 1 205 ? 11.891 -9.536 -14.157 1.00 67.62 205 GLY A CA 1
ATOM 1558 C C . GLY A 1 205 ? 10.960 -10.433 -13.363 1.00 67.62 205 GLY A C 1
ATOM 1559 O O . GLY A 1 205 ? 10.207 -11.220 -13.939 1.00 67.62 205 GLY A O 1
ATOM 1560 N N . SER A 1 206 ? 11.016 -10.326 -12.041 1.00 81.38 206 SER A N 1
ATOM 1561 C CA . SER A 1 206 ? 10.042 -10.982 -11.178 1.00 81.38 206 SER A CA 1
ATOM 1562 C C . SER A 1 206 ? 8.752 -10.172 -11.191 1.00 81.38 206 SER A C 1
ATOM 1564 O O . SER A 1 206 ? 8.769 -8.939 -11.156 1.00 81.38 206 SER A O 1
ATOM 1566 N N . THR A 1 207 ? 7.625 -10.872 -11.287 1.00 86.00 207 THR A N 1
ATOM 1567 C CA . THR A 1 207 ? 6.299 -10.267 -11.172 1.00 86.00 207 THR A CA 1
ATOM 1568 C C . THR A 1 207 ? 5.544 -10.974 -10.066 1.00 86.00 207 THR A C 1
ATOM 1570 O O . THR A 1 207 ? 5.480 -12.201 -10.058 1.00 86.00 207 THR A O 1
ATOM 1573 N N . PHE A 1 208 ? 4.948 -10.214 -9.157 1.00 89.56 208 PHE A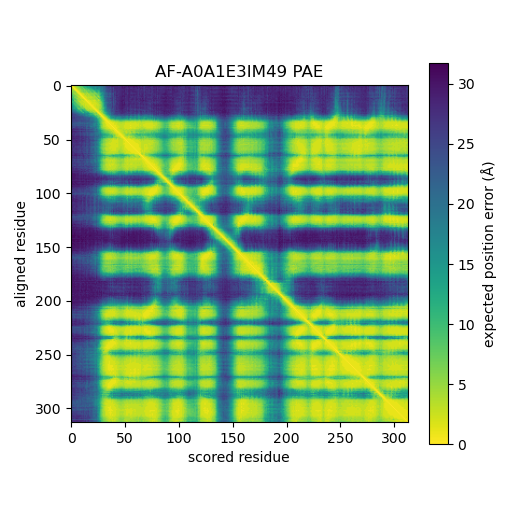 N 1
ATOM 1574 C CA . PHE A 1 208 ? 3.959 -10.743 -8.225 1.00 89.56 208 PHE A CA 1
ATOM 1575 C C . PHE A 1 208 ? 2.899 -9.687 -7.924 1.00 89.56 208 PHE A C 1
ATOM 1577 O O . PHE A 1 208 ? 3.082 -8.502 -8.203 1.00 89.56 208 PHE A O 1
ATOM 1584 N N . ALA A 1 209 ? 1.763 -10.130 -7.394 1.00 91.25 209 ALA A N 1
ATOM 1585 C CA . ALA A 1 209 ? 0.639 -9.266 -7.075 1.00 91.25 209 ALA A CA 1
ATOM 1586 C C . ALA A 1 209 ? 0.417 -9.213 -5.563 1.00 91.25 209 ALA A C 1
ATOM 1588 O O . ALA A 1 209 ? 0.414 -10.242 -4.890 1.00 91.25 209 ALA A O 1
ATOM 1589 N N . VAL A 1 210 ? 0.201 -8.008 -5.049 1.00 93.06 210 VAL A N 1
ATOM 1590 C CA . VAL A 1 210 ? -0.199 -7.752 -3.665 1.00 93.06 210 VAL A CA 1
ATOM 1591 C C . VAL A 1 210 ? -1.694 -7.515 -3.654 1.00 93.06 210 VAL A C 1
ATOM 1593 O O . VAL A 1 210 ? -2.181 -6.606 -4.325 1.00 93.06 210 VAL A O 1
ATOM 1596 N N . THR A 1 211 ? -2.433 -8.332 -2.911 1.00 93.50 211 THR A N 1
ATOM 1597 C CA . THR A 1 211 ? -3.875 -8.118 -2.745 1.00 93.50 211 THR A CA 1
ATOM 1598 C C . THR A 1 211 ? -4.077 -7.033 -1.703 1.00 93.50 211 THR A C 1
ATOM 1600 O O . THR A 1 211 ? -3.484 -7.105 -0.635 1.00 93.50 211 THR A O 1
ATOM 1603 N N . SER A 1 212 ? -4.892 -6.029 -2.007 1.00 94.00 212 SER A N 1
ATOM 1604 C CA . SER A 1 212 ? -5.173 -4.923 -1.094 1.00 94.00 212 SER A CA 1
ATOM 1605 C C . SER A 1 212 ? -6.664 -4.869 -0.770 1.00 94.00 212 SER A C 1
ATOM 1607 O O . SER A 1 212 ? -7.499 -5.014 -1.662 1.00 94.00 212 SER A O 1
ATOM 1609 N N . PHE A 1 213 ? -7.007 -4.666 0.497 1.00 93.81 213 PHE A N 1
ATOM 1610 C CA . PHE A 1 213 ? -8.379 -4.450 0.955 1.00 93.81 213 PHE A CA 1
ATOM 1611 C C . PHE A 1 213 ? -8.476 -3.077 1.605 1.00 93.81 213 PHE A C 1
ATOM 1613 O O . PHE A 1 213 ? -7.776 -2.820 2.578 1.00 93.81 213 PHE A O 1
ATOM 1620 N N . THR A 1 214 ? -9.331 -2.208 1.076 1.00 93.25 214 THR A N 1
ATOM 1621 C CA . THR A 1 214 ? -9.555 -0.860 1.605 1.00 93.25 214 THR A CA 1
ATOM 1622 C C . THR A 1 214 ? -10.866 -0.823 2.374 1.00 93.25 214 THR A C 1
ATOM 1624 O O . THR A 1 214 ? -11.931 -1.059 1.797 1.00 93.25 214 THR A O 1
ATOM 1627 N N . PHE A 1 215 ? -10.787 -0.493 3.656 1.00 92.88 215 PHE A N 1
ATOM 1628 C CA . PHE A 1 215 ? -11.920 -0.284 4.545 1.00 92.88 215 PHE A CA 1
ATOM 1629 C C . PHE A 1 215 ? -12.180 1.225 4.660 1.00 92.88 215 PHE A C 1
ATOM 1631 O O . PHE A 1 215 ? -11.250 1.977 4.978 1.00 92.88 215 PHE A O 1
ATOM 1638 N N . PRO A 1 216 ? -13.404 1.693 4.356 1.00 90.06 216 PRO A N 1
ATOM 1639 C CA . PRO A 1 216 ? -13.746 3.109 4.445 1.00 90.06 216 PRO A CA 1
ATOM 1640 C C . PRO A 1 216 ? -13.714 3.572 5.905 1.00 90.06 216 PRO A C 1
ATOM 1642 O O . PRO A 1 216 ? -13.933 2.748 6.788 1.00 90.06 216 PRO A O 1
ATOM 1645 N N . PRO A 1 217 ? -13.492 4.866 6.181 1.00 88.25 217 PRO A N 1
ATOM 1646 C CA . PRO A 1 217 ? -13.441 5.360 7.549 1.00 88.25 217 PRO A CA 1
ATOM 1647 C C . PRO A 1 217 ? -14.744 5.097 8.308 1.00 88.25 217 PRO A C 1
ATOM 1649 O O . PRO A 1 217 ? -15.839 5.213 7.748 1.00 88.25 217 PRO A O 1
ATOM 1652 N N . LEU A 1 218 ? -14.626 4.760 9.595 1.00 82.00 218 LEU A N 1
ATOM 1653 C CA . LEU A 1 218 ? -15.791 4.554 10.447 1.00 82.00 218 LEU A CA 1
ATOM 1654 C C . LEU A 1 218 ? -16.423 5.903 10.811 1.00 82.00 218 LEU A C 1
ATOM 1656 O O . LEU A 1 218 ? -15.716 6.820 11.225 1.00 82.00 218 LEU A O 1
ATOM 1660 N N . PRO A 1 219 ? -17.758 6.035 10.727 1.00 72.19 219 PRO A N 1
ATOM 1661 C CA . PRO A 1 219 ? -18.441 7.300 10.994 1.00 72.19 219 PRO A CA 1
ATOM 1662 C C . PRO A 1 219 ? -18.311 7.770 12.451 1.00 72.19 219 PRO A C 1
ATOM 1664 O O . PRO A 1 219 ? -18.510 8.947 12.729 1.00 72.19 219 PRO A O 1
ATOM 1667 N N . SER A 1 220 ? -17.990 6.867 13.383 1.00 67.38 220 SER A N 1
ATOM 1668 C CA . SER A 1 220 ? -17.884 7.147 14.819 1.00 67.38 220 SER A CA 1
ATOM 1669 C C . SER A 1 220 ? -16.453 7.110 15.366 1.00 67.38 220 SER A C 1
ATOM 1671 O O . SER A 1 220 ? -16.275 7.306 16.567 1.00 67.38 220 SER A O 1
ATOM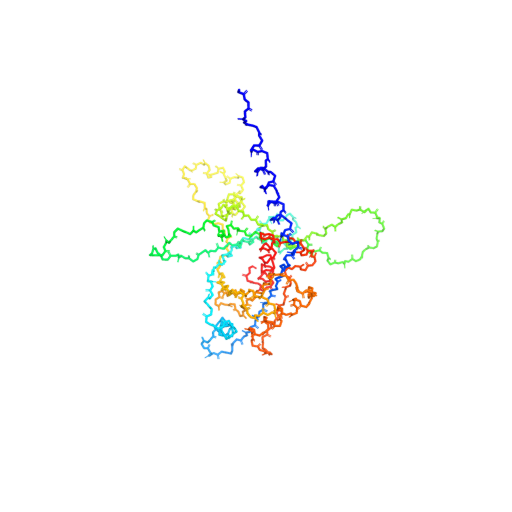 1673 N N . SER A 1 221 ? -15.433 6.832 14.545 1.00 64.50 221 SER A N 1
ATOM 1674 C CA . SER A 1 221 ? -14.043 6.818 15.015 1.00 64.50 221 SER A CA 1
ATOM 1675 C C . SER A 1 221 ? -13.444 8.221 14.931 1.00 64.50 221 SER A C 1
ATOM 1677 O O . SER A 1 221 ? -13.378 8.801 13.849 1.00 64.50 221 SER A O 1
ATOM 1679 N N . SER A 1 222 ? -12.973 8.758 16.059 1.00 65.19 222 SER A N 1
ATOM 1680 C CA . SER A 1 222 ? -12.037 9.886 16.067 1.00 65.19 222 SER A CA 1
ATOM 1681 C C . SER A 1 222 ? -10.646 9.330 16.392 1.00 65.19 222 SER A C 1
ATOM 1683 O O . SER A 1 222 ? -10.478 8.801 17.492 1.00 65.19 222 SER A O 1
ATOM 1685 N N . PRO A 1 223 ? -9.678 9.383 15.458 1.00 68.25 223 PRO A N 1
ATOM 1686 C CA . PRO A 1 223 ? -9.736 10.027 14.152 1.00 68.25 223 PRO A CA 1
ATOM 1687 C C . PRO A 1 223 ? -10.416 9.133 13.105 1.00 68.25 223 PRO A C 1
ATOM 1689 O O . PRO A 1 223 ? -10.472 7.910 13.224 1.00 68.25 223 PRO A O 1
ATOM 1692 N N . SER A 1 224 ? -10.930 9.759 12.050 1.00 85.88 224 SER A N 1
ATOM 1693 C CA . SER A 1 224 ? -11.477 9.064 10.883 1.00 85.88 224 SER A CA 1
ATOM 1694 C C . SER A 1 224 ? -10.328 8.393 10.119 1.00 85.88 224 SER A C 1
ATOM 1696 O O . SER A 1 224 ? -9.559 9.085 9.447 1.00 85.88 224 SER A O 1
ATOM 1698 N N . VAL A 1 225 ? -10.152 7.076 10.280 1.00 90.56 225 VAL A N 1
ATOM 1699 C CA . VAL A 1 225 ? -9.053 6.312 9.659 1.00 90.56 225 VAL A CA 1
ATOM 1700 C C . VAL A 1 225 ? -9.589 5.398 8.562 1.00 90.56 225 VAL A C 1
ATOM 1702 O O . VAL A 1 225 ? -10.388 4.493 8.804 1.00 90.56 225 VAL A O 1
ATOM 1705 N N . THR A 1 226 ? -9.103 5.613 7.344 1.00 92.50 226 THR A N 1
ATOM 1706 C CA . THR A 1 226 ? -9.195 4.655 6.242 1.00 92.50 226 THR A CA 1
ATOM 1707 C C . THR A 1 226 ? -8.100 3.613 6.427 1.00 92.50 226 THR A C 1
ATOM 1709 O O . THR A 1 226 ? -6.920 3.960 6.457 1.00 92.50 226 THR A O 1
ATOM 1712 N N . LEU A 1 227 ? -8.470 2.339 6.532 1.00 94.94 227 LEU A N 1
ATOM 1713 C CA . LEU A 1 227 ? -7.510 1.244 6.652 1.00 94.94 227 LEU A CA 1
ATOM 1714 C C . LEU A 1 227 ? -7.304 0.579 5.291 1.00 94.94 227 LEU A C 1
ATOM 1716 O O . LEU A 1 227 ? -8.276 0.198 4.636 1.00 94.94 227 LEU A O 1
ATOM 1720 N N . ARG A 1 228 ? -6.052 0.358 4.882 1.00 95.44 228 ARG A N 1
ATOM 1721 C CA . ARG A 1 228 ? -5.720 -0.558 3.781 1.00 95.44 228 ARG A CA 1
ATOM 1722 C C . ARG A 1 228 ? -4.895 -1.729 4.290 1.00 95.44 228 ARG A C 1
ATOM 1724 O O . ARG A 1 228 ? -3.887 -1.554 4.961 1.00 95.44 228 ARG A O 1
ATOM 1731 N N . LEU A 1 229 ? -5.326 -2.936 3.952 1.00 95.94 229 LEU A N 1
ATOM 1732 C CA . LEU A 1 229 ? -4.643 -4.180 4.276 1.00 95.94 229 LEU A CA 1
ATOM 1733 C C . LEU A 1 229 ? -3.977 -4.732 3.019 1.00 95.94 229 LEU A C 1
ATOM 1735 O O . LEU A 1 229 ? -4.678 -5.126 2.090 1.00 95.94 229 LEU A O 1
ATOM 1739 N N . HIS A 1 230 ? -2.649 -4.798 2.995 1.00 95.56 230 HIS A N 1
ATOM 1740 C CA . HIS A 1 230 ? -1.875 -5.353 1.888 1.00 95.56 230 HIS A CA 1
ATOM 1741 C C . HIS A 1 230 ? -1.356 -6.748 2.236 1.00 95.56 230 HIS A C 1
ATOM 1743 O O . HIS A 1 230 ? -0.478 -6.924 3.085 1.00 95.56 230 HIS A O 1
ATOM 1749 N N . ILE A 1 231 ? -1.881 -7.742 1.529 1.00 94.25 231 ILE A N 1
ATOM 1750 C CA . ILE A 1 231 ? -1.531 -9.151 1.661 1.00 94.25 231 ILE A CA 1
ATOM 1751 C C . ILE A 1 231 ? -0.564 -9.529 0.546 1.00 94.25 231 ILE A C 1
ATOM 1753 O O . ILE A 1 231 ? -0.876 -9.454 -0.650 1.00 94.25 231 ILE A O 1
ATOM 1757 N N . LEU A 1 232 ? 0.623 -9.947 0.969 1.00 91.75 232 LEU A N 1
ATOM 1758 C CA . LEU A 1 232 ? 1.633 -10.533 0.107 1.00 91.75 232 LEU A CA 1
ATOM 1759 C C . LEU A 1 232 ? 1.253 -11.973 -0.300 1.00 91.75 232 LEU A C 1
ATOM 1761 O O . LEU A 1 232 ? 0.473 -12.626 0.396 1.00 91.75 232 LEU A O 1
ATOM 1765 N N . PRO A 1 233 ? 1.812 -12.503 -1.403 1.00 85.62 233 PRO A N 1
ATOM 1766 C CA . PRO A 1 233 ? 1.675 -13.916 -1.759 1.00 85.62 233 PRO A CA 1
ATOM 1767 C C . PRO A 1 233 ? 2.103 -14.863 -0.620 1.00 85.62 233 PRO A C 1
ATOM 1769 O O . PRO A 1 233 ? 2.959 -14.510 0.189 1.00 85.62 233 PRO A O 1
ATOM 1772 N N . GLN A 1 234 ? 1.534 -16.078 -0.600 1.00 67.19 234 GLN A N 1
ATOM 1773 C CA . GLN A 1 234 ? 1.513 -17.064 0.507 1.00 67.19 234 GLN A CA 1
ATOM 1774 C C . GLN A 1 234 ? 2.857 -17.421 1.182 1.00 67.19 234 GLN A C 1
ATOM 1776 O O . GLN A 1 234 ? 2.857 -18.073 2.221 1.00 67.19 234 GLN A O 1
ATOM 1781 N N . THR A 1 235 ? 3.999 -17.009 0.636 1.00 64.69 235 THR A N 1
ATOM 1782 C CA . THR A 1 235 ? 5.331 -17.249 1.214 1.00 64.69 235 THR A CA 1
ATOM 1783 C C . THR A 1 235 ? 5.783 -16.168 2.192 1.00 64.69 235 THR A C 1
ATOM 1785 O O . THR A 1 235 ? 6.800 -16.330 2.862 1.00 64.69 235 THR A O 1
ATOM 1788 N N . ALA A 1 236 ? 5.078 -15.042 2.266 1.00 70.69 236 ALA A N 1
ATOM 1789 C CA . ALA A 1 236 ? 5.458 -13.946 3.138 1.00 70.69 236 ALA A CA 1
ATOM 1790 C C . ALA A 1 236 ? 4.888 -14.142 4.548 1.00 70.69 236 ALA A C 1
ATOM 1792 O O . ALA A 1 236 ? 3.684 -14.033 4.762 1.00 70.69 236 ALA A O 1
ATOM 1793 N N . GLY A 1 237 ? 5.760 -14.346 5.536 1.00 85.12 237 GLY A N 1
ATOM 1794 C CA . GLY A 1 237 ? 5.404 -14.303 6.963 1.00 85.12 237 GLY A CA 1
ATOM 1795 C C . GLY A 1 237 ? 5.075 -12.893 7.478 1.00 85.12 237 GLY A C 1
ATOM 1796 O O . GLY A 1 237 ? 5.269 -12.621 8.661 1.00 85.12 237 GLY A O 1
ATOM 1797 N N . SER A 1 238 ? 4.640 -11.988 6.595 1.00 92.62 238 SER A N 1
ATOM 1798 C CA . SER A 1 238 ? 4.404 -10.573 6.874 1.00 92.62 238 SER A CA 1
ATOM 1799 C C . SER A 1 238 ? 3.177 -10.050 6.136 1.00 92.62 238 SER A C 1
ATOM 1801 O O . SER A 1 238 ? 2.898 -10.438 5.001 1.00 92.62 238 SER A O 1
ATOM 1803 N N . ILE A 1 239 ? 2.498 -9.097 6.762 1.00 94.50 239 ILE A N 1
ATOM 1804 C CA . ILE A 1 239 ? 1.380 -8.335 6.206 1.00 94.50 239 ILE A CA 1
ATOM 1805 C C . ILE A 1 239 ? 1.630 -6.845 6.436 1.00 94.50 239 ILE A C 1
ATOM 1807 O O . ILE A 1 239 ? 2.323 -6.478 7.390 1.00 94.50 239 ILE A O 1
ATOM 1811 N N . PHE A 1 240 ? 1.090 -5.985 5.571 1.00 96.62 240 PHE A N 1
ATOM 1812 C CA . PHE A 1 240 ? 1.186 -4.538 5.760 1.00 96.62 240 PHE A CA 1
ATOM 1813 C C . PHE A 1 240 ? -0.193 -3.948 6.004 1.00 96.62 240 PHE A C 1
ATOM 1815 O O . PHE A 1 240 ? -1.145 -4.256 5.289 1.00 96.62 240 PHE A O 1
ATOM 1822 N N . LEU A 1 241 ? -0.277 -3.085 7.004 1.00 97.00 241 LEU A N 1
ATOM 1823 C CA . LEU A 1 241 ? -1.442 -2.277 7.305 1.00 97.00 241 LEU A CA 1
ATOM 1824 C C . LEU A 1 241 ? -1.093 -0.812 7.052 1.00 97.00 241 LEU A C 1
ATOM 1826 O O . LEU A 1 241 ? -0.050 -0.331 7.490 1.00 97.00 241 LEU A O 1
ATOM 1830 N N . GLU A 1 242 ? -1.968 -0.110 6.356 1.00 96.56 242 GLU A N 1
ATOM 1831 C CA . GLU A 1 242 ? -1.882 1.317 6.082 1.00 96.56 242 GLU A CA 1
ATOM 1832 C C . GLU A 1 242 ? -3.045 2.011 6.778 1.00 96.56 242 GLU A C 1
ATOM 1834 O O . GLU A 1 242 ? -4.202 1.699 6.509 1.00 96.56 242 GLU A O 1
ATOM 1839 N N . GLY A 1 243 ? -2.744 2.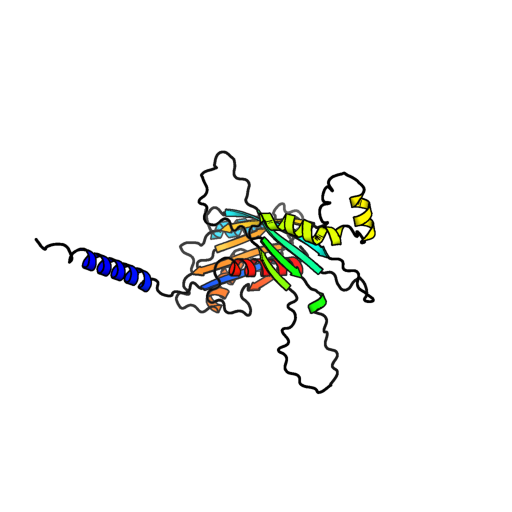943 7.674 1.00 95.38 243 GLY A N 1
ATOM 1840 C CA . GLY A 1 243 ? -3.737 3.824 8.275 1.00 95.38 243 GLY A CA 1
ATOM 1841 C C . GLY A 1 243 ? -3.619 5.202 7.649 1.00 95.38 243 GLY A C 1
ATOM 1842 O O . GLY A 1 243 ? -2.589 5.858 7.813 1.00 95.38 243 GLY A O 1
ATOM 1843 N N . GLU A 1 244 ? -4.657 5.629 6.937 1.00 93.06 244 GLU A N 1
ATOM 1844 C CA . GLU A 1 244 ? -4.758 6.954 6.329 1.00 93.06 244 GLU A CA 1
ATOM 1845 C C . GLU A 1 244 ? -5.835 7.773 7.050 1.00 93.06 244 GLU A C 1
ATOM 1847 O O . GLU A 1 244 ? -7.004 7.394 7.085 1.00 93.06 244 GLU A O 1
ATOM 1852 N N . HIS A 1 245 ? -5.449 8.919 7.603 1.00 91.19 245 HIS A N 1
ATOM 1853 C CA . HIS A 1 245 ? -6.374 9.932 8.096 1.00 91.19 245 HIS A CA 1
ATOM 1854 C C . HIS A 1 245 ? -6.454 11.076 7.089 1.00 91.19 245 HIS A C 1
ATOM 1856 O O . HIS A 1 245 ? -5.426 11.624 6.687 1.00 91.19 245 HIS A O 1
ATOM 1862 N N . ILE A 1 246 ? -7.674 11.439 6.698 1.00 86.56 246 ILE A N 1
ATOM 1863 C CA . ILE A 1 246 ? -7.964 12.633 5.904 1.00 86.56 246 ILE A CA 1
ATOM 1864 C C . ILE A 1 246 ? -9.066 13.377 6.639 1.00 86.56 246 ILE A C 1
ATOM 1866 O O . ILE A 1 246 ? -10.177 12.858 6.769 1.00 86.56 246 ILE A O 1
ATOM 1870 N N . GLY A 1 247 ? -8.771 14.580 7.112 1.00 81.50 247 GLY A N 1
ATOM 1871 C CA . GLY A 1 247 ? -9.791 15.410 7.725 1.00 81.50 247 GLY A CA 1
ATOM 1872 C C . GLY A 1 247 ? -9.246 16.650 8.419 1.00 81.50 247 GLY A C 1
ATOM 1873 O O . GLY A 1 247 ? -8.032 16.902 8.404 1.00 81.50 247 GLY A O 1
ATOM 1874 N N . PRO A 1 248 ? -10.153 17.425 9.033 1.00 75.88 248 PRO A N 1
ATOM 1875 C CA . PRO A 1 248 ? -9.772 18.517 9.905 1.00 75.88 248 PRO A CA 1
ATOM 1876 C C . PRO A 1 248 ? -9.016 17.955 11.105 1.00 75.88 248 PRO A C 1
ATOM 1878 O O . PRO A 1 248 ? -9.350 16.898 11.637 1.00 75.88 248 PRO A O 1
ATOM 1881 N N . SER A 1 249 ? -8.000 18.682 11.561 1.00 71.00 249 SER A N 1
ATOM 1882 C CA . SER A 1 249 ? -7.241 18.250 12.727 1.00 71.00 249 SER A CA 1
ATOM 1883 C C . SER A 1 249 ? -8.001 18.428 14.042 1.00 71.00 249 SER A C 1
ATOM 1885 O O . SER A 1 249 ? -7.475 18.023 15.065 1.00 71.00 249 SER A O 1
ATOM 1887 N N . ASP A 1 250 ? -9.201 19.026 14.056 1.00 76.62 250 ASP A N 1
ATOM 1888 C CA . ASP A 1 250 ? -10.014 19.299 15.257 1.00 76.62 250 ASP A CA 1
ATOM 1889 C C . ASP A 1 250 ? -9.200 19.864 16.444 1.00 76.62 250 ASP A C 1
ATOM 1891 O O . ASP A 1 250 ? -9.447 19.559 17.608 1.00 76.62 250 ASP A O 1
ATOM 1895 N N . GLY A 1 251 ? -8.179 20.679 16.149 1.00 80.25 251 GLY A N 1
ATOM 1896 C CA . GLY A 1 251 ? -7.258 21.234 17.150 1.00 80.25 251 GLY A CA 1
ATOM 1897 C C . GLY A 1 251 ? -6.188 20.265 17.676 1.00 80.25 251 GLY A C 1
ATOM 1898 O O . GLY A 1 251 ? -5.319 20.699 18.429 1.00 80.25 251 GLY A O 1
ATOM 1899 N N . LYS A 1 252 ? -6.200 18.996 17.255 1.00 85.00 252 LYS A N 1
ATOM 1900 C CA . LYS A 1 252 ? -5.159 18.010 17.550 1.00 85.00 252 LYS A CA 1
ATOM 1901 C C . LYS A 1 252 ? -3.859 18.336 16.831 1.00 85.00 252 LYS A C 1
ATOM 1903 O O . LYS A 1 252 ? -3.839 18.815 15.689 1.00 85.00 252 LYS A O 1
ATOM 1908 N N . THR A 1 253 ? -2.752 18.034 17.494 1.00 87.31 253 THR A N 1
ATOM 1909 C CA . THR A 1 253 ? -1.427 18.126 16.881 1.00 87.31 253 THR A CA 1
ATOM 1910 C C . THR A 1 253 ? -1.211 16.986 15.884 1.00 87.31 253 THR A C 1
ATOM 1912 O O . THR A 1 253 ? -1.840 15.930 15.951 1.00 87.31 253 THR A O 1
ATOM 1915 N N . MET A 1 254 ? -0.277 17.177 14.949 1.00 83.50 254 MET A N 1
ATOM 1916 C CA . MET A 1 254 ? 0.139 16.124 14.014 1.00 83.50 254 MET A CA 1
ATOM 1917 C C . MET A 1 254 ? 0.533 14.834 14.757 1.00 83.50 254 MET A C 1
ATOM 1919 O O . MET A 1 254 ? 0.211 13.734 14.311 1.00 83.50 254 MET A O 1
ATOM 1923 N N . GLU A 1 255 ? 1.172 14.973 15.920 1.00 88.69 255 GLU A N 1
ATOM 1924 C CA . GLU A 1 255 ? 1.737 13.833 16.640 1.00 88.69 255 GLU A CA 1
ATOM 1925 C C . GLU A 1 255 ? 0.675 13.077 17.433 1.00 88.69 255 GLU A C 1
ATOM 1927 O O . GLU A 1 255 ? 0.771 11.858 17.574 1.00 88.69 255 GLU A O 1
ATOM 1932 N N . GLU A 1 256 ? -0.381 13.768 17.862 1.00 90.62 256 GLU A N 1
ATOM 1933 C CA . GLU A 1 256 ? -1.591 13.145 18.399 1.00 90.62 256 GLU A CA 1
ATOM 1934 C C . GLU A 1 256 ? -2.301 12.321 17.327 1.00 90.62 256 GLU A C 1
ATOM 1936 O O . GLU A 1 256 ? -2.564 11.144 17.553 1.00 90.62 256 GLU A O 1
ATOM 1941 N N . ILE A 1 257 ? -2.515 12.882 16.131 1.00 89.25 257 ILE A N 1
ATOM 1942 C CA . ILE A 1 257 ? -3.137 12.151 15.015 1.00 89.25 257 ILE A CA 1
ATOM 1943 C C . ILE A 1 257 ? -2.296 10.923 14.646 1.00 89.25 257 ILE A C 1
ATOM 1945 O O . ILE A 1 257 ? -2.828 9.824 14.492 1.00 89.25 257 ILE A O 1
ATOM 1949 N N . LYS A 1 258 ? -0.966 11.064 14.552 1.00 91.25 258 LYS A N 1
ATOM 1950 C CA . LYS A 1 258 ? -0.071 9.921 14.309 1.00 91.25 258 LYS A CA 1
ATOM 1951 C C . LYS A 1 258 ? -0.203 8.854 15.383 1.00 91.25 258 LYS A C 1
ATOM 1953 O O . LYS A 1 258 ? -0.230 7.668 15.055 1.00 91.25 258 LYS A O 1
ATOM 1958 N N . LYS A 1 259 ? -0.213 9.260 16.653 1.00 93.25 259 LYS A N 1
ATOM 1959 C CA . LYS A 1 259 ? -0.345 8.343 17.783 1.00 93.25 259 LYS A CA 1
ATOM 1960 C C . LYS A 1 259 ? -1.665 7.588 17.690 1.00 93.25 259 LYS A C 1
ATOM 1962 O O . LYS A 1 259 ? -1.652 6.368 17.751 1.00 93.25 259 LYS A O 1
ATOM 1967 N N . GLU A 1 260 ? -2.761 8.288 17.428 1.00 92.19 260 GLU A N 1
ATOM 1968 C CA . GLU A 1 260 ? -4.080 7.681 17.267 1.00 92.19 260 GLU A CA 1
ATOM 1969 C C . GLU A 1 260 ? -4.126 6.681 16.103 1.00 92.19 260 GLU A C 1
ATOM 1971 O O . GLU A 1 260 ? -4.637 5.575 16.270 1.00 92.19 260 GLU A O 1
ATOM 1976 N N . ILE A 1 261 ? -3.531 7.007 14.949 1.00 93.62 261 ILE A N 1
ATOM 1977 C CA . ILE A 1 261 ? -3.417 6.060 13.828 1.00 93.62 261 ILE A CA 1
ATOM 1978 C C . ILE A 1 261 ? -2.594 4.831 14.242 1.00 93.62 261 ILE A C 1
ATOM 1980 O O . ILE A 1 261 ? -2.968 3.706 13.918 1.00 93.62 261 ILE A O 1
ATOM 1984 N N . ARG A 1 262 ? -1.477 5.001 14.962 1.00 95.00 262 ARG A N 1
ATOM 1985 C CA . ARG A 1 262 ? -0.663 3.864 15.434 1.00 95.00 262 ARG A CA 1
ATOM 1986 C C . ARG A 1 262 ? -1.418 2.994 16.426 1.00 95.00 262 ARG A C 1
ATOM 1988 O O . ARG A 1 262 ? -1.360 1.772 16.312 1.00 95.00 262 ARG A O 1
ATOM 1995 N N . ASP A 1 263 ? -2.112 3.606 17.375 1.00 93.81 263 ASP A N 1
ATOM 1996 C CA . ASP A 1 263 ? -2.908 2.908 18.381 1.00 93.81 263 ASP A CA 1
ATOM 1997 C C . ASP A 1 263 ? -4.031 2.115 17.699 1.00 93.81 263 ASP A C 1
ATOM 1999 O O . ASP A 1 263 ? -4.222 0.936 17.990 1.00 93.81 263 ASP A O 1
ATOM 2003 N N . PHE A 1 264 ? -4.683 2.707 16.697 1.00 93.00 264 PHE A N 1
ATOM 2004 C CA . PHE A 1 264 ? -5.669 2.033 15.859 1.00 93.00 264 PHE A CA 1
ATOM 2005 C C . PHE A 1 264 ? -5.083 0.840 15.081 1.00 93.00 264 PHE A C 1
ATOM 2007 O O . PHE A 1 264 ? -5.615 -0.270 15.126 1.00 93.00 264 PHE A O 1
ATOM 2014 N N . LEU A 1 265 ? -3.948 1.027 14.398 1.00 94.62 265 LEU A N 1
ATOM 2015 C CA . LEU A 1 265 ? -3.278 -0.052 13.664 1.00 94.62 265 LEU A CA 1
ATOM 2016 C C . LEU A 1 265 ? -2.796 -1.177 14.594 1.00 94.62 265 LEU A C 1
ATOM 2018 O O . LEU A 1 265 ? -2.790 -2.342 14.196 1.00 94.62 265 LEU A O 1
ATOM 2022 N N . ASN A 1 266 ? -2.424 -0.855 15.835 1.00 94.56 266 ASN A N 1
ATOM 2023 C CA . ASN A 1 266 ? -2.067 -1.844 16.850 1.00 94.56 266 ASN A CA 1
ATOM 2024 C C . ASN A 1 266 ? -3.252 -2.719 17.265 1.00 94.56 266 ASN A C 1
ATOM 2026 O O . ASN A 1 266 ? -3.048 -3.909 17.482 1.00 94.56 266 ASN A O 1
ATOM 2030 N N . GLN A 1 267 ? -4.466 -2.167 17.330 1.00 93.19 267 GLN A N 1
ATOM 2031 C CA . GLN A 1 267 ? -5.682 -2.935 17.641 1.00 93.19 267 GLN A CA 1
ATOM 2032 C C . GLN A 1 267 ? -6.035 -3.941 16.533 1.00 93.19 267 GLN A C 1
ATOM 2034 O O . GLN A 1 267 ? -6.649 -4.974 16.799 1.00 93.19 267 GLN A O 1
ATOM 2039 N N . CYS A 1 268 ? -5.615 -3.670 15.292 1.00 92.94 268 CYS A N 1
ATOM 2040 C CA . CYS A 1 268 ? -5.843 -4.553 14.145 1.00 92.94 268 CYS A CA 1
ATOM 2041 C C . CYS A 1 268 ? -4.957 -5.813 14.152 1.00 92.94 268 CYS A C 1
ATOM 2043 O O . CYS A 1 268 ? -5.186 -6.730 13.362 1.00 92.94 268 CYS A O 1
ATOM 2045 N N . VAL A 1 269 ? -3.932 -5.867 15.005 1.00 94.19 269 VAL A N 1
ATOM 2046 C CA . VAL A 1 269 ? -3.019 -7.011 15.137 1.00 94.19 269 VAL A CA 1
ATOM 2047 C C . VAL A 1 269 ? -3.116 -7.611 16.537 1.00 94.19 269 VAL A C 1
ATOM 2049 O O . VAL A 1 269 ? -3.694 -7.024 17.448 1.00 94.19 269 VAL A O 1
ATOM 2052 N N . LEU A 1 270 ? -2.582 -8.817 16.719 1.00 91.12 270 LEU A N 1
ATOM 2053 C CA . LEU A 1 270 ? -2.544 -9.440 18.039 1.00 91.12 270 LEU A CA 1
ATOM 2054 C C . LEU A 1 270 ? -1.547 -8.694 18.940 1.00 91.12 270 LEU A C 1
ATOM 2056 O O . LEU A 1 270 ? -0.416 -8.402 18.536 1.00 91.12 270 LEU A O 1
ATOM 2060 N N . GLU A 1 271 ? -1.974 -8.382 20.162 1.00 86.94 271 GLU A N 1
ATOM 2061 C CA . GLU A 1 271 ? -1.112 -7.777 21.179 1.00 86.94 271 GLU A CA 1
ATOM 2062 C C . GLU A 1 271 ? 0.038 -8.732 21.539 1.00 86.94 271 GLU A C 1
ATOM 2064 O O . GLU A 1 271 ? -0.101 -9.952 21.441 1.00 86.94 271 GLU A O 1
ATOM 2069 N N . ASP A 1 272 ? 1.205 -8.163 21.857 1.00 84.75 272 ASP A N 1
ATOM 2070 C CA . ASP A 1 272 ? 2.414 -8.869 22.317 1.00 84.75 272 ASP A CA 1
ATOM 2071 C C . ASP A 1 272 ? 2.938 -10.018 21.436 1.00 84.75 272 ASP A C 1
ATOM 2073 O O . ASP A 1 272 ? 3.739 -10.846 21.874 1.00 84.75 272 ASP A O 1
ATOM 2077 N N . THR A 1 273 ? 2.545 -10.060 20.161 1.00 87.81 273 THR A N 1
ATOM 2078 C CA . THR A 1 273 ? 3.011 -11.078 19.212 1.00 87.81 273 THR A CA 1
ATOM 2079 C C . THR A 1 273 ? 3.579 -10.468 17.935 1.00 87.81 273 THR A C 1
ATOM 2081 O O . THR A 1 273 ? 3.136 -9.427 17.444 1.00 87.81 273 THR A O 1
ATOM 2084 N N . GLY A 1 274 ? 4.567 -11.164 17.369 1.00 90.69 274 GLY A N 1
ATOM 2085 C CA . GLY A 1 274 ? 5.201 -10.796 16.106 1.00 90.69 274 GLY A CA 1
ATOM 2086 C C . GLY A 1 274 ? 6.110 -9.565 16.181 1.00 90.69 274 GLY A C 1
ATOM 2087 O O . GLY A 1 274 ? 6.202 -8.867 17.187 1.00 90.69 274 GLY A O 1
ATOM 2088 N N . GLU A 1 275 ? 6.807 -9.305 15.081 1.00 94.38 275 GLU A N 1
ATOM 2089 C CA . GLU A 1 275 ? 7.653 -8.129 14.895 1.00 94.38 275 GLU A CA 1
ATOM 2090 C C . GLU A 1 275 ? 6.842 -7.018 14.214 1.00 94.38 275 GLU A C 1
ATOM 2092 O O . GLU A 1 275 ? 6.238 -7.239 13.160 1.00 94.38 275 GLU A O 1
ATOM 2097 N N . LYS A 1 276 ? 6.840 -5.813 14.796 1.00 95.69 276 LYS A N 1
ATOM 2098 C CA . LYS A 1 276 ? 6.163 -4.623 14.256 1.00 95.69 276 LYS A CA 1
ATOM 2099 C C . LYS A 1 276 ? 7.199 -3.626 13.734 1.00 95.69 276 LYS A C 1
ATOM 2101 O O . LYS A 1 276 ? 8.008 -3.118 14.508 1.00 95.69 276 LYS A O 1
ATOM 2106 N N . LYS A 1 277 ? 7.165 -3.306 12.438 1.00 96.12 277 LYS A N 1
ATOM 2107 C CA . LYS A 1 277 ? 7.997 -2.257 11.817 1.00 96.12 277 LYS A CA 1
ATOM 2108 C C . LYS A 1 277 ? 7.115 -1.125 11.322 1.00 96.12 277 LYS A C 1
ATOM 2110 O O . LYS A 1 277 ? 6.241 -1.337 10.488 1.00 96.12 277 LYS A O 1
ATOM 2115 N N . TRP A 1 278 ? 7.384 0.079 11.806 1.00 96.06 278 TRP A N 1
ATOM 2116 C CA . TRP A 1 278 ? 6.616 1.274 11.474 1.00 96.06 278 TRP A CA 1
ATOM 2117 C C . TRP A 1 278 ? 7.333 2.116 10.426 1.00 96.06 278 TRP A C 1
ATOM 2119 O O . TRP A 1 278 ? 8.558 2.260 10.466 1.00 96.06 278 TRP A O 1
ATOM 2129 N N . LYS A 1 279 ? 6.568 2.719 9.519 1.00 95.31 279 LYS A N 1
ATOM 2130 C CA . LYS A 1 279 ? 7.059 3.741 8.601 1.00 95.31 279 LYS A CA 1
ATOM 2131 C C . LYS A 1 279 ? 6.053 4.881 8.491 1.00 95.31 279 LYS A C 1
ATOM 2133 O O . LYS A 1 279 ? 4.900 4.678 8.125 1.00 95.31 279 LYS A O 1
ATOM 2138 N N . ASP A 1 280 ? 6.518 6.085 8.800 1.00 93.94 280 ASP A N 1
ATOM 2139 C CA . ASP A 1 280 ? 5.790 7.318 8.521 1.00 93.94 280 ASP A CA 1
ATOM 2140 C C . ASP A 1 280 ? 6.009 7.701 7.046 1.00 93.94 280 ASP A C 1
ATOM 2142 O O . ASP A 1 280 ? 7.154 7.813 6.593 1.00 93.94 280 ASP A O 1
ATOM 2146 N N . CYS A 1 281 ? 4.920 7.856 6.285 1.00 90.56 281 CYS A N 1
ATOM 2147 C CA . CYS A 1 281 ? 4.986 8.179 4.856 1.00 90.56 281 CYS A CA 1
ATOM 2148 C C . CYS A 1 281 ? 5.315 9.655 4.584 1.00 90.56 281 CYS A C 1
ATOM 2150 O O . CYS A 1 281 ? 5.606 10.025 3.442 1.00 90.56 281 CYS A O 1
ATOM 2152 N N . HIS A 1 282 ? 5.273 10.502 5.612 1.00 84.81 282 HIS A N 1
ATOM 2153 C CA . HIS A 1 282 ? 5.464 11.947 5.515 1.00 84.81 282 HIS A CA 1
ATOM 2154 C C . HIS A 1 282 ? 6.718 12.447 6.242 1.00 84.81 282 HIS A C 1
ATOM 2156 O O . HIS A 1 282 ? 6.961 13.652 6.300 1.00 84.81 282 HIS A O 1
ATOM 2162 N N . GLU A 1 283 ? 7.541 11.531 6.751 1.00 81.25 283 GLU A N 1
ATOM 2163 C CA . GLU A 1 283 ? 8.780 11.840 7.458 1.00 81.25 283 GLU A CA 1
ATOM 2164 C C . GLU A 1 283 ? 9.679 12.805 6.659 1.00 81.25 283 GLU A C 1
ATOM 2166 O O . GLU A 1 283 ? 10.047 12.541 5.512 1.00 81.25 283 GLU A O 1
ATOM 2171 N N . GLY A 1 284 ? 10.039 13.935 7.276 1.00 71.62 284 GLY A N 1
ATOM 2172 C CA . GLY A 1 284 ? 10.991 14.895 6.713 1.00 71.62 284 GLY A CA 1
ATOM 2173 C C . GLY A 1 284 ? 10.450 15.790 5.593 1.00 71.62 284 GLY A C 1
ATOM 2174 O O . GLY A 1 284 ? 11.243 16.383 4.865 1.00 71.62 284 GLY A O 1
ATOM 2175 N N . THR A 1 285 ? 9.133 15.909 5.400 1.00 68.56 285 THR A N 1
ATOM 2176 C CA . THR A 1 285 ? 8.578 16.947 4.513 1.00 68.56 285 THR A CA 1
ATOM 2177 C C . THR A 1 285 ? 7.348 17.611 5.101 1.00 68.56 285 THR A C 1
ATOM 2179 O O . THR A 1 285 ? 6.559 16.969 5.787 1.00 68.56 285 THR A O 1
ATOM 2182 N N . GLU A 1 286 ? 7.152 18.889 4.777 1.00 67.69 286 GLU A N 1
ATOM 2183 C CA . GLU A 1 286 ? 5.918 19.592 5.109 1.00 67.69 286 GLU A CA 1
ATOM 2184 C C . GLU A 1 286 ? 4.718 18.863 4.488 1.00 67.69 286 GLU A C 1
ATOM 2186 O O . GLU A 1 286 ? 4.659 18.621 3.280 1.00 67.69 286 GLU A O 1
ATOM 2191 N N . THR A 1 287 ? 3.771 18.465 5.336 1.00 62.25 287 THR A N 1
ATOM 2192 C CA . THR A 1 287 ? 2.552 17.739 4.948 1.00 62.25 287 THR A CA 1
ATOM 2193 C C . THR A 1 287 ? 1.480 18.633 4.347 1.00 62.25 287 THR A C 1
ATOM 2195 O O . THR A 1 287 ? 0.478 18.140 3.827 1.00 62.25 287 THR A O 1
ATOM 2198 N N . ARG A 1 288 ? 1.676 19.951 4.413 1.00 62.78 288 ARG A N 1
ATOM 2199 C CA . ARG A 1 288 ? 0.686 20.939 4.004 1.00 62.78 288 ARG A CA 1
ATOM 2200 C C . ARG A 1 288 ? 0.505 20.905 2.481 1.00 62.78 288 ARG A C 1
ATOM 2202 O O . ARG A 1 288 ? 1.446 21.154 1.736 1.00 62.78 288 ARG A O 1
ATOM 2209 N N . GLY A 1 289 ? -0.714 20.600 2.030 1.00 61.44 289 GLY A N 1
ATOM 2210 C CA . GLY A 1 289 ? -1.102 20.652 0.613 1.00 61.44 289 GLY A CA 1
ATOM 2211 C C . GLY A 1 289 ? -0.715 19.433 -0.234 1.00 61.44 289 GLY A C 1
ATOM 2212 O O . GLY A 1 289 ? -0.806 19.489 -1.459 1.00 61.44 289 GLY A O 1
ATOM 2213 N N . LEU A 1 290 ? -0.285 18.324 0.378 1.00 67.69 290 LEU A N 1
ATOM 2214 C CA . LEU A 1 290 ? -0.047 17.080 -0.359 1.00 67.69 290 LEU A CA 1
ATOM 2215 C C . LEU A 1 290 ? -1.375 16.373 -0.649 1.00 67.69 290 LEU A C 1
ATOM 2217 O O . LEU A 1 290 ? -1.881 15.588 0.161 1.00 67.69 290 LEU A O 1
ATOM 2221 N N . GLU A 1 291 ? -1.923 16.633 -1.830 1.00 77.19 291 GLU A N 1
ATOM 2222 C CA . GLU A 1 291 ? -3.159 16.024 -2.317 1.00 77.19 291 GLU A CA 1
ATOM 2223 C C . GLU A 1 291 ? -2.923 15.103 -3.521 1.00 77.19 291 GLU A C 1
ATOM 2225 O O . GLU A 1 291 ? -1.958 15.237 -4.280 1.00 77.19 291 GLU A O 1
ATOM 2230 N N . GLY A 1 292 ? -3.818 14.127 -3.686 1.00 82.81 292 GLY A N 1
ATOM 2231 C CA . GLY A 1 292 ? -3.859 13.240 -4.846 1.00 82.81 292 GLY A CA 1
ATOM 2232 C C . GLY A 1 292 ? -2.570 12.442 -5.078 1.00 82.81 292 GLY A C 1
ATOM 2233 O O . GLY A 1 292 ? -2.159 11.627 -4.252 1.00 82.81 292 GLY A O 1
ATOM 2234 N N . VAL A 1 293 ? -1.946 12.657 -6.240 1.00 85.31 293 VAL A N 1
ATOM 2235 C CA . VAL A 1 293 ? -0.851 11.822 -6.768 1.00 85.31 293 VAL A CA 1
ATOM 2236 C C . VAL A 1 293 ? 0.405 11.877 -5.914 1.00 85.31 293 VAL A C 1
ATOM 2238 O O . VAL A 1 293 ? 1.054 10.853 -5.730 1.00 85.31 293 VAL A O 1
ATOM 2241 N N . GLU A 1 294 ? 0.766 13.044 -5.378 1.00 86.50 294 GLU A N 1
ATOM 2242 C CA . GLU A 1 294 ? 1.985 13.168 -4.569 1.00 86.50 294 GLU A CA 1
ATOM 2243 C C . GLU A 1 294 ? 1.849 12.440 -3.228 1.00 86.50 294 GLU A C 1
ATOM 2245 O O . GLU A 1 294 ? 2.817 11.847 -2.748 1.00 86.50 294 GLU A O 1
ATOM 2250 N N . ARG A 1 295 ? 0.639 12.397 -2.656 1.00 86.31 295 ARG A N 1
ATOM 2251 C CA . ARG A 1 295 ? 0.350 11.569 -1.480 1.00 86.31 295 ARG A CA 1
ATOM 2252 C C . ARG A 1 295 ? 0.476 10.088 -1.822 1.00 86.31 295 ARG A C 1
ATOM 2254 O O . ARG A 1 295 ? 1.267 9.391 -1.193 1.00 86.31 295 ARG A O 1
ATOM 2261 N N . ALA A 1 296 ? -0.204 9.637 -2.878 1.00 89.19 296 ALA A N 1
ATOM 2262 C CA . ALA A 1 296 ? -0.132 8.249 -3.335 1.00 89.19 296 ALA A CA 1
ATOM 2263 C C . ALA A 1 296 ? 1.313 7.820 -3.646 1.00 89.19 296 ALA A C 1
ATOM 2265 O O . ALA A 1 296 ? 1.755 6.754 -3.230 1.00 89.19 296 ALA A O 1
ATOM 2266 N N . LYS A 1 297 ? 2.100 8.689 -4.287 1.00 91.62 297 LYS A N 1
ATOM 2267 C CA . LYS A 1 297 ? 3.525 8.478 -4.579 1.00 91.62 297 LYS A CA 1
ATOM 2268 C C . LYS A 1 297 ? 4.361 8.285 -3.319 1.00 91.62 297 LYS A C 1
ATOM 2270 O O . LYS A 1 297 ? 5.249 7.433 -3.321 1.00 91.62 297 LYS A O 1
ATOM 2275 N N . ARG A 1 298 ? 4.108 9.045 -2.251 1.00 90.69 298 ARG A N 1
ATOM 2276 C CA . ARG A 1 298 ? 4.806 8.894 -0.960 1.00 90.69 298 ARG A CA 1
ATOM 2277 C C . ARG A 1 298 ? 4.441 7.597 -0.261 1.00 90.69 298 ARG A C 1
ATOM 2279 O O . ARG A 1 298 ? 5.338 6.892 0.202 1.00 90.69 298 ARG A O 1
ATOM 2286 N N . THR A 1 299 ? 3.157 7.264 -0.237 1.00 92.25 299 THR A N 1
ATOM 2287 C CA . THR A 1 299 ? 2.666 6.004 0.323 1.00 92.25 299 THR A CA 1
ATOM 2288 C C . THR A 1 299 ? 3.259 4.816 -0.429 1.00 92.25 299 THR A C 1
ATOM 2290 O O . THR A 1 299 ? 3.882 3.947 0.177 1.00 92.25 299 THR A O 1
ATOM 2293 N N . MET A 1 300 ? 3.200 4.827 -1.763 1.00 93.62 300 MET A N 1
ATOM 2294 C CA . MET A 1 300 ? 3.773 3.773 -2.606 1.00 93.62 300 MET A CA 1
ATOM 2295 C C . MET A 1 300 ? 5.301 3.712 -2.514 1.00 93.62 300 MET A C 1
ATOM 2297 O O . MET A 1 300 ? 5.863 2.622 -2.486 1.00 93.62 300 MET A O 1
ATOM 2301 N N . SER A 1 301 ? 5.987 4.854 -2.399 1.00 93.44 301 SER A N 1
ATOM 2302 C CA . SER A 1 301 ? 7.435 4.897 -2.144 1.00 93.44 301 SER A CA 1
ATOM 2303 C C . SER A 1 301 ? 7.784 4.248 -0.804 1.00 93.44 301 SER A C 1
ATOM 2305 O O . SER A 1 301 ? 8.706 3.437 -0.729 1.00 93.44 301 SER A O 1
ATOM 2307 N N . SER A 1 302 ? 7.030 4.560 0.251 1.00 94.56 302 SER A N 1
ATOM 2308 C CA . SER A 1 302 ? 7.229 3.978 1.581 1.00 94.56 302 SER A CA 1
ATOM 2309 C C . SER A 1 302 ? 6.954 2.476 1.576 1.00 94.56 302 SER A C 1
ATOM 2311 O O . SER A 1 302 ? 7.777 1.709 2.077 1.00 94.56 302 SER A O 1
ATOM 2313 N N . LEU A 1 303 ? 5.874 2.040 0.923 1.00 94.88 303 LEU A N 1
ATOM 2314 C CA . LEU A 1 303 ? 5.565 0.626 0.728 1.00 94.88 303 LEU A CA 1
ATOM 2315 C C . LEU A 1 303 ? 6.691 -0.084 -0.038 1.00 94.88 303 LEU A C 1
ATOM 2317 O O . LEU A 1 303 ? 7.191 -1.104 0.428 1.00 94.88 303 LEU A O 1
ATOM 2321 N N . ALA A 1 304 ? 7.173 0.479 -1.149 1.00 93.88 304 ALA A N 1
ATOM 2322 C CA . ALA A 1 304 ? 8.293 -0.076 -1.911 1.00 93.88 304 ALA A CA 1
ATOM 2323 C C . ALA A 1 304 ? 9.574 -0.189 -1.070 1.00 93.88 304 ALA A C 1
ATOM 2325 O O . ALA A 1 304 ? 10.257 -1.213 -1.113 1.00 93.88 304 ALA A O 1
ATOM 2326 N N . GLN A 1 305 ? 9.896 0.822 -0.259 1.00 93.31 305 GLN A N 1
ATOM 2327 C CA . GLN A 1 305 ? 11.046 0.768 0.648 1.00 93.31 305 GLN A CA 1
ATOM 2328 C C . GLN A 1 305 ? 10.907 -0.353 1.678 1.00 93.31 305 GLN A C 1
ATOM 233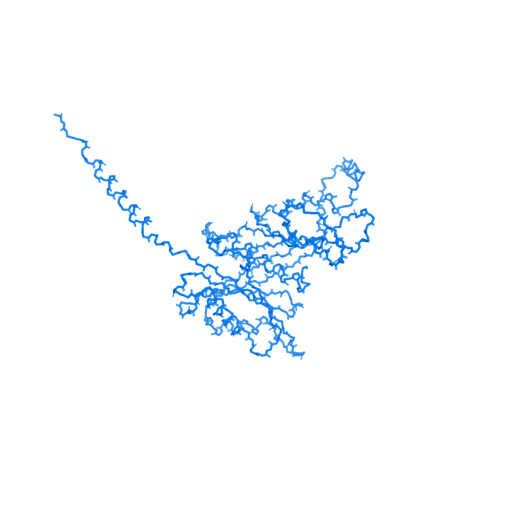0 O O . GLN A 1 305 ? 11.877 -1.071 1.926 1.00 93.31 305 GLN A O 1
ATOM 2335 N N . MET A 1 306 ? 9.725 -0.523 2.273 1.00 93.88 306 MET A N 1
ATOM 2336 C CA . MET A 1 306 ? 9.486 -1.604 3.230 1.00 93.88 306 MET A CA 1
ATOM 2337 C C . MET A 1 306 ? 9.560 -2.975 2.553 1.00 93.88 306 MET A C 1
ATOM 2339 O O . MET A 1 306 ? 10.223 -3.870 3.072 1.00 93.88 306 MET A O 1
ATOM 2343 N N . LEU A 1 307 ? 8.988 -3.117 1.355 1.00 92.75 307 LEU A N 1
ATOM 2344 C CA . LEU A 1 307 ? 9.069 -4.346 0.567 1.00 92.75 307 LEU A CA 1
ATOM 2345 C C . LEU A 1 307 ? 10.517 -4.705 0.213 1.00 92.75 307 LEU A C 1
ATOM 2347 O O . LEU A 1 307 ? 10.927 -5.853 0.368 1.00 92.75 307 LEU A O 1
ATOM 2351 N N . ARG A 1 308 ? 11.318 -3.716 -0.196 1.00 90.81 308 ARG A N 1
ATOM 2352 C CA . ARG A 1 308 ? 12.749 -3.877 -0.495 1.00 90.81 308 ARG A CA 1
ATOM 2353 C C . ARG A 1 308 ? 13.550 -4.276 0.745 1.00 90.81 308 ARG A C 1
ATOM 2355 O O . ARG A 1 308 ? 14.417 -5.139 0.657 1.00 90.81 308 ARG A O 1
ATOM 2362 N N . ARG A 1 309 ? 13.280 -3.658 1.900 1.00 89.44 309 ARG A N 1
ATOM 2363 C CA . ARG A 1 309 ? 13.937 -3.986 3.182 1.00 89.44 309 ARG A CA 1
ATOM 2364 C C . ARG A 1 309 ? 13.544 -5.369 3.700 1.00 89.44 309 ARG A C 1
ATOM 2366 O O . ARG A 1 309 ? 14.365 -6.023 4.329 1.00 89.44 309 ARG A O 1
ATOM 2373 N N . GLY A 1 310 ? 12.316 -5.802 3.424 1.00 87.69 310 GLY A N 1
ATOM 2374 C CA . GLY A 1 310 ? 11.832 -7.156 3.692 1.00 87.69 310 GLY A CA 1
ATOM 2375 C C . GLY A 1 310 ? 12.265 -8.199 2.658 1.00 87.69 310 GLY A C 1
ATOM 2376 O O . GLY A 1 310 ? 11.821 -9.336 2.748 1.00 87.69 310 GLY A O 1
ATOM 2377 N N . SER A 1 311 ? 13.108 -7.831 1.683 1.00 88.19 311 SER A N 1
ATOM 2378 C CA . SER A 1 311 ? 13.577 -8.709 0.600 1.00 88.19 311 SER A CA 1
ATOM 2379 C C . SER A 1 311 ? 12.454 -9.312 -0.259 1.00 88.19 311 SER A C 1
ATOM 2381 O O . SER A 1 311 ? 12.622 -10.383 -0.837 1.00 88.19 311 SER A O 1
ATOM 2383 N N . PHE A 1 312 ? 11.311 -8.627 -0.362 1.00 86.25 312 PHE A N 1
ATOM 2384 C CA . PHE A 1 312 ? 10.180 -9.052 -1.195 1.00 86.25 312 PHE A CA 1
ATOM 2385 C C . PHE A 1 312 ? 10.323 -8.621 -2.660 1.00 86.25 312 PHE A C 1
ATOM 2387 O O . PHE A 1 312 ? 9.809 -9.294 -3.550 1.00 86.25 312 PHE A O 1
ATOM 2394 N N . ILE A 1 313 ? 11.014 -7.503 -2.912 1.00 86.94 313 ILE A N 1
ATOM 2395 C CA . ILE A 1 313 ? 11.340 -6.985 -4.253 1.00 86.94 313 ILE A CA 1
ATOM 2396 C C . ILE A 1 313 ? 12.825 -6.754 -4.407 1.00 86.94 313 ILE A C 1
ATOM 2398 O O . ILE A 1 313 ? 13.510 -6.482 -3.393 1.00 86.94 313 ILE A O 1
#

pLDDT: mean 74.38, std 18.84, range [38.5, 97.31]

Solvent-accessible surface area (backbone atoms only — not comparable to full-atom values): 18962 Å² total; per-residue (Å²): 144,88,85,88,74,75,71,68,60,59,57,52,55,53,53,51,51,52,52,49,50,59,60,63,66,57,64,86,71,73,57,49,56,45,52,39,40,36,40,43,32,52,86,74,66,88,92,58,95,72,50,73,66,56,59,33,50,51,40,41,36,68,74,56,47,88,66,79,56,51,70,39,31,36,37,38,40,37,36,71,49,82,68,90,62,86,94,49,70,88,84,70,63,63,35,38,42,35,38,39,32,70,41,77,68,85,74,62,81,91,68,72,64,87,69,73,89,75,77,76,75,50,46,22,38,42,35,37,43,39,62,70,55,69,78,71,81,83,75,92,73,97,73,96,74,94,73,96,64,90,77,74,70,60,68,40,64,47,67,44,78,40,74,56,41,82,52,49,63,63,50,48,50,65,71,39,50,65,67,72,66,70,49,49,79,64,52,56,57,56,55,74,72,48,97,62,82,78,76,78,74,78,76,76,54,59,72,54,59,32,42,31,36,37,36,75,51,51,95,84,45,88,71,43,44,30,40,35,41,39,40,54,55,96,85,51,58,44,39,36,41,33,37,34,33,68,38,75,59,86,87,53,53,74,66,54,54,51,48,51,45,49,56,54,59,50,65,34,43,68,78,102,55,62,52,80,47,80,43,67,44,56,74,95,52,86,57,80,82,60,57,72,66,63,40,52,42,32,47,50,41,46,50,51,53,52,35,42,76,69,67,74,96

Mean predicted aligned error: 13.65 Å

Radius of gyration: 26.05 Å; Cα contacts (8 Å, |Δi|>4): 421; chains: 1; bounding box: 80×83×64 Å

Organism: NCBI:txid1295528